Protein AF-A0A915D5I2-F1 (afdb_monomer_lite)

Organism: NCBI:txid166011

pLDDT: mean 73.61, std 16.97, range [34.66, 94.38]

Secondary structure (DSSP, 8-state):
---TTHHHHHHHHHHHHHHHHHHHHHHHHHHHHHHHHHHHHHHHHHHHHHHHHHHHHHHHHHT------------------TTSHHHHHHHHHHHHHHHHHHHHHHHHHHHHHHHHHHHHHHHHHHHHHHHHHHHTT--STTSTTS---HHHHHHHHSTTHHHHHHTTS----PPPPP-SS--HHHHHHHHHHHHHHHHHHHHH-TTSPPPHHHHHHHHTHHHHHHHHS-SSTTSTHHHHHHHHHHHHHHHHTTT-S-HHHHHHHHHHHHHHHHHHHHTT---S-GGGT--

Radius of gyration: 36.62 Å; chains: 1; bounding box: 70×71×118 Å

Foldseek 3Di:
DDDPVPPVVVVVVVVVVVVVVVVVVVVVVVVVVVVVVVVVVVVVVVVVVVVVVVVVVVVVVVVDDDPPDPDDDDDDDDPDDPDPPPVVVVVVVVVVVVVVVVVVVVVVVVVVVVVVVVVVLVVVLVVQLQVLLVVLVQALVVDPVSDTDPVSVPSLQDDCNQVSNCVSPVDDDDHQDADFFADPVNLVVLLVSLVSVVVCCCVPVVPHDDDPVNCCSNPPVSVVCVVPRGDPPPPCVVVVVVVVLLVVQLVVCVPPPDPVVSVVVSVVVVVVVVVCVVVVNDDPDCVVVPD

Structure (mmCIF, N/CA/C/O backbone):
data_AF-A0A915D5I2-F1
#
_entry.id   AF-A0A915D5I2-F1
#
loop_
_atom_site.group_PDB
_atom_site.id
_atom_site.type_symbol
_atom_site.label_atom_id
_atom_site.label_alt_id
_atom_site.label_comp_id
_atom_site.label_asym_id
_atom_site.label_entity_id
_atom_site.label_seq_id
_atom_site.pdbx_PDB_ins_code
_atom_site.Cartn_x
_atom_site.Cartn_y
_atom_site.Cartn_z
_atom_site.occupancy
_atom_site.B_iso_or_equiv
_atom_site.auth_seq_id
_atom_site.auth_comp_id
_atom_site.auth_asym_id
_atom_site.auth_atom_id
_atom_site.pdbx_PDB_model_num
ATOM 1 N N . MET A 1 1 ? 26.710 53.489 -36.291 1.00 45.69 1 MET A N 1
ATOM 2 C CA . MET A 1 1 ? 26.972 52.274 -35.490 1.00 45.69 1 MET A CA 1
ATOM 3 C C . MET A 1 1 ? 26.914 52.676 -34.027 1.00 45.69 1 MET A C 1
ATOM 5 O O . MET A 1 1 ? 27.739 53.480 -33.619 1.00 45.69 1 MET A O 1
ATOM 9 N N . ASN A 1 2 ? 25.903 52.225 -33.279 1.00 47.69 2 ASN A N 1
ATOM 10 C CA . ASN A 1 2 ? 25.811 52.509 -31.842 1.00 47.69 2 ASN A CA 1
ATOM 11 C C . ASN A 1 2 ? 26.695 51.521 -31.064 1.00 47.69 2 ASN A C 1
ATOM 13 O O . ASN A 1 2 ? 26.705 50.341 -31.425 1.00 47.69 2 ASN A O 1
ATOM 17 N N . PRO A 1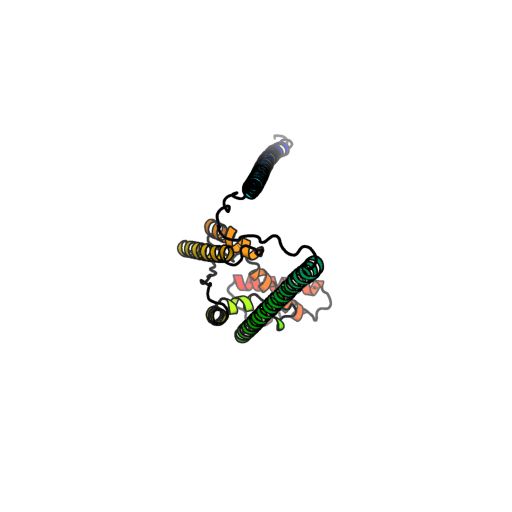 3 ? 27.436 51.978 -30.038 1.00 52.34 3 PRO A N 1
ATOM 18 C CA . PRO A 1 3 ? 28.417 51.150 -29.351 1.00 52.34 3 PRO A CA 1
ATOM 19 C C . PRO A 1 3 ? 27.760 49.986 -28.577 1.00 52.34 3 PRO A C 1
ATOM 21 O O . PRO A 1 3 ? 26.639 50.136 -28.079 1.00 52.34 3 PRO A O 1
ATOM 24 N N . PRO A 1 4 ? 28.438 48.825 -28.461 1.00 57.28 4 PRO A N 1
ATOM 25 C CA . PRO A 1 4 ? 27.867 47.599 -27.891 1.00 57.28 4 PRO A CA 1
ATOM 26 C C . PRO A 1 4 ? 27.613 47.641 -26.373 1.00 57.28 4 PRO A C 1
ATOM 28 O O . PRO A 1 4 ? 26.924 46.766 -25.854 1.00 57.28 4 PRO A O 1
ATOM 31 N N . GLU A 1 5 ? 28.111 48.653 -25.659 1.00 55.12 5 GLU A N 1
ATOM 32 C CA . GLU A 1 5 ? 28.099 48.712 -24.186 1.00 55.12 5 GLU A CA 1
ATOM 33 C C . GLU A 1 5 ? 26.706 48.856 -23.547 1.00 55.12 5 GLU A C 1
ATOM 35 O O . GLU A 1 5 ? 26.538 48.585 -22.362 1.00 55.12 5 GLU A O 1
ATOM 40 N N . ASN A 1 6 ? 25.664 49.208 -24.306 1.00 56.53 6 ASN A N 1
ATOM 41 C CA . ASN A 1 6 ? 24.328 49.456 -23.740 1.00 56.53 6 ASN A CA 1
ATOM 42 C C . ASN A 1 6 ? 23.393 48.231 -23.696 1.00 56.53 6 ASN A C 1
ATOM 44 O O . ASN A 1 6 ? 22.240 48.345 -23.267 1.00 56.53 6 ASN A O 1
ATOM 48 N N . ARG A 1 7 ? 23.843 47.054 -24.157 1.00 57.00 7 ARG A N 1
ATOM 49 C CA . ARG A 1 7 ? 22.995 45.846 -24.227 1.00 57.00 7 ARG A CA 1
ATOM 50 C C . ARG A 1 7 ? 23.009 45.016 -22.942 1.00 57.00 7 ARG A C 1
ATOM 52 O O . ARG A 1 7 ? 21.975 44.453 -22.589 1.00 57.00 7 ARG A O 1
ATOM 59 N N . GLU A 1 8 ? 24.130 44.982 -22.224 1.00 58.06 8 GLU A N 1
ATOM 60 C CA . GLU A 1 8 ? 24.256 44.216 -20.974 1.00 58.06 8 GLU A CA 1
ATOM 61 C C . GLU A 1 8 ? 23.532 44.888 -19.800 1.00 58.06 8 GLU A C 1
ATOM 63 O O . GLU A 1 8 ? 22.832 44.213 -19.044 1.00 58.06 8 GLU A O 1
ATOM 68 N N . LEU A 1 9 ? 23.578 46.222 -19.710 1.00 57.22 9 LEU A N 1
ATOM 69 C CA . LEU A 1 9 ? 22.854 46.989 -18.687 1.00 57.22 9 LEU A CA 1
ATOM 70 C C . LEU A 1 9 ? 21.325 46.824 -18.792 1.00 57.22 9 LEU A C 1
ATOM 72 O O . LEU A 1 9 ? 20.650 46.680 -17.774 1.00 57.22 9 LEU A O 1
ATOM 76 N N . ARG A 1 10 ? 20.768 46.725 -20.011 1.00 59.22 10 ARG A N 1
ATOM 77 C CA . ARG A 1 10 ? 19.320 46.497 -20.222 1.00 59.22 10 ARG A CA 1
ATOM 78 C C . ARG A 1 10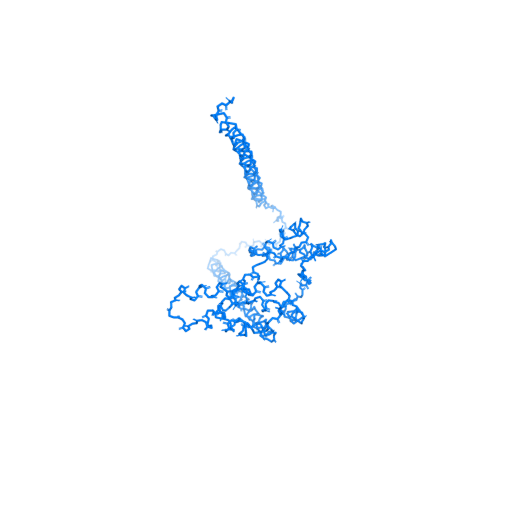 ? 18.838 45.101 -19.816 1.00 59.22 10 ARG A C 1
ATOM 80 O O . ARG A 1 10 ? 17.643 44.919 -19.601 1.00 59.22 10 ARG A O 1
ATOM 87 N N . MET A 1 11 ? 19.731 44.116 -19.713 1.00 61.47 11 MET A N 1
ATOM 88 C CA . MET A 1 11 ? 19.374 42.749 -19.307 1.00 61.47 11 MET A CA 1
ATOM 89 C C . MET A 1 11 ? 19.442 42.541 -17.788 1.00 61.47 11 MET A C 1
ATOM 91 O O . MET A 1 11 ? 18.831 41.602 -17.278 1.00 61.47 11 MET A O 1
ATOM 95 N N . GLN A 1 12 ? 20.136 43.413 -17.049 1.00 62.22 12 GLN A N 1
ATOM 96 C CA . GLN A 1 12 ? 20.285 43.292 -15.593 1.00 62.22 12 GLN A CA 1
ATOM 97 C C . GLN A 1 12 ? 19.097 43.878 -14.807 1.00 62.22 12 GLN A C 1
ATOM 99 O O . GLN A 1 12 ? 18.708 43.315 -13.780 1.00 62.22 12 GLN A O 1
ATOM 104 N N . GLU A 1 13 ? 18.454 44.941 -15.300 1.00 68.56 13 GLU A N 1
ATOM 105 C CA . GLU A 1 13 ? 17.293 45.561 -14.633 1.00 68.56 13 GLU A CA 1
ATOM 106 C C . GLU A 1 13 ? 16.082 44.617 -14.446 1.00 68.56 13 GLU A C 1
ATOM 108 O O . GLU A 1 13 ? 15.538 44.561 -13.336 1.00 68.56 13 GLU A O 1
ATOM 113 N N . PRO A 1 14 ? 15.661 43.809 -15.444 1.00 73.62 14 PRO A N 1
ATOM 114 C CA . PRO A 1 14 ? 14.534 42.886 -15.279 1.00 73.62 14 PRO A CA 1
ATOM 115 C C . PRO A 1 14 ? 14.811 41.782 -14.247 1.00 73.62 14 PRO A C 1
ATOM 117 O O . PRO A 1 14 ? 13.903 41.331 -13.542 1.00 73.62 14 PRO A O 1
ATOM 120 N N . LEU A 1 15 ? 16.072 41.353 -14.132 1.00 69.69 15 LEU A N 1
ATOM 121 C CA . LEU A 1 15 ? 16.521 40.341 -13.173 1.00 69.69 15 LEU A CA 1
ATOM 122 C C . LEU A 1 15 ? 16.481 40.872 -11.736 1.00 69.69 15 LEU A C 1
ATOM 124 O O . LEU A 1 15 ? 15.954 40.192 -10.852 1.00 69.69 15 LEU A O 1
ATOM 128 N N . LEU A 1 16 ? 16.949 42.102 -11.513 1.00 72.75 16 LEU A N 1
ATOM 129 C CA . LEU A 1 16 ? 16.861 42.782 -10.217 1.00 72.75 16 LEU A CA 1
ATOM 130 C C . LEU A 1 16 ? 15.404 42.981 -9.779 1.00 72.75 16 LEU A C 1
ATOM 132 O O . LEU A 1 16 ? 15.044 42.624 -8.656 1.00 72.75 16 LEU A O 1
ATOM 136 N N . GLN A 1 17 ? 14.527 43.427 -10.684 1.00 76.38 17 GLN A N 1
ATOM 137 C CA . GLN A 1 17 ? 13.098 43.579 -10.383 1.00 76.38 17 GLN A CA 1
ATOM 138 C C . GLN A 1 17 ? 12.418 42.242 -10.045 1.00 76.38 17 GLN A C 1
ATOM 140 O O . GLN A 1 17 ? 11.565 42.177 -9.152 1.00 76.38 17 GLN A O 1
ATOM 145 N N . LYS A 1 18 ? 12.802 41.147 -10.717 1.00 78.94 18 LYS A N 1
ATOM 146 C CA . LYS A 1 18 ? 12.287 39.801 -10.421 1.00 78.94 18 LYS A CA 1
ATOM 147 C C . LYS A 1 18 ? 12.747 39.317 -9.042 1.00 78.94 18 LYS A C 1
ATOM 149 O O . LYS A 1 18 ? 11.935 38.782 -8.284 1.00 78.94 18 LYS A O 1
ATOM 154 N N . GLN A 1 19 ? 14.006 39.565 -8.681 1.00 76.69 19 GLN A N 1
ATOM 155 C CA . GLN A 1 19 ? 14.539 39.235 -7.357 1.00 76.69 19 GLN A CA 1
ATOM 156 C C . GLN A 1 19 ? 13.873 40.052 -6.240 1.00 76.69 19 GLN A C 1
ATOM 158 O O . GLN A 1 19 ? 13.551 39.501 -5.186 1.00 76.69 19 GLN A O 1
ATOM 163 N N . GLU A 1 20 ? 13.598 41.340 -6.456 1.00 80.81 20 GLU A N 1
ATOM 164 C CA . GLU A 1 20 ? 12.886 42.169 -5.477 1.00 80.81 20 GLU A CA 1
ATOM 165 C C . GLU A 1 20 ? 11.435 41.730 -5.267 1.00 80.81 20 GLU A C 1
ATOM 167 O O . GLU A 1 20 ? 10.979 41.641 -4.122 1.00 80.81 20 GLU A O 1
ATOM 172 N N . LYS A 1 21 ? 10.712 41.389 -6.343 1.00 80.62 21 LYS A N 1
ATOM 173 C CA . LYS A 1 21 ? 9.350 40.837 -6.243 1.00 80.62 21 LYS A CA 1
ATOM 174 C C . LYS A 1 21 ? 9.333 39.518 -5.470 1.00 80.62 21 LYS A C 1
ATOM 176 O O . LYS A 1 21 ? 8.455 39.306 -4.629 1.00 80.62 21 LYS A O 1
ATOM 181 N N . GLN A 1 22 ? 10.331 38.662 -5.682 1.00 75.56 22 GLN A N 1
ATOM 182 C CA . GLN A 1 22 ? 10.455 37.396 -4.961 1.00 75.56 22 GLN A CA 1
ATOM 183 C C . GLN A 1 22 ? 10.789 37.608 -3.474 1.00 75.56 22 GLN A C 1
ATOM 185 O O . GLN A 1 22 ? 10.206 36.948 -2.611 1.00 75.56 22 GLN A O 1
ATOM 190 N N . LYS A 1 23 ? 11.657 38.578 -3.147 1.00 81.44 23 LYS A N 1
ATOM 191 C CA . LYS A 1 23 ? 11.959 38.971 -1.757 1.00 81.44 23 LYS A CA 1
ATOM 192 C C . LYS A 1 23 ? 10.733 39.548 -1.039 1.00 81.44 23 LYS A C 1
ATOM 194 O O . LYS A 1 23 ? 10.486 39.181 0.109 1.00 81.44 23 LYS A O 1
ATOM 199 N N . LYS A 1 24 ? 9.948 40.409 -1.699 1.00 80.50 24 LYS A N 1
ATOM 200 C CA . LYS A 1 24 ? 8.700 40.963 -1.137 1.00 80.50 24 LYS A CA 1
ATOM 201 C C . LYS A 1 24 ? 7.660 39.869 -0.886 1.00 80.50 24 LYS A C 1
ATOM 203 O O . LYS A 1 24 ? 7.090 39.827 0.198 1.00 80.50 24 LYS A O 1
ATOM 208 N N . SER A 1 25 ? 7.497 38.938 -1.827 1.00 74.69 25 SER A N 1
ATOM 209 C CA . SER A 1 25 ? 6.560 37.814 -1.684 1.00 74.69 25 SER A CA 1
ATOM 210 C C . SER A 1 25 ? 6.926 36.912 -0.500 1.00 74.69 25 SER A C 1
ATOM 212 O O . SER A 1 25 ? 6.071 36.612 0.326 1.00 74.69 25 SER A O 1
ATOM 214 N N . ARG A 1 26 ? 8.215 36.574 -0.333 1.00 75.38 26 ARG A N 1
ATOM 215 C CA . ARG A 1 26 ? 8.690 35.780 0.817 1.00 75.38 26 ARG A CA 1
ATOM 216 C C . ARG A 1 26 ? 8.450 36.467 2.164 1.00 75.38 26 ARG A C 1
ATOM 218 O O . ARG A 1 26 ? 8.073 35.798 3.119 1.00 75.38 26 ARG A O 1
ATOM 225 N N . LYS A 1 27 ? 8.637 37.791 2.251 1.00 81.12 27 LYS A N 1
ATOM 226 C CA . LYS A 1 27 ? 8.361 38.545 3.488 1.00 81.12 27 LYS A CA 1
ATOM 227 C C . LYS A 1 27 ? 6.883 38.489 3.888 1.00 81.12 27 LYS A C 1
ATOM 229 O O . LYS A 1 27 ? 6.592 38.377 5.073 1.00 81.12 27 LYS A O 1
ATOM 234 N N . ILE A 1 28 ? 5.969 38.528 2.916 1.00 81.38 28 ILE A N 1
ATOM 235 C CA . ILE A 1 28 ? 4.522 38.442 3.168 1.00 81.38 28 ILE A CA 1
ATOM 236 C C . ILE A 1 28 ? 4.145 37.046 3.685 1.00 81.38 28 ILE A C 1
ATOM 238 O O . ILE A 1 28 ? 3.395 36.939 4.653 1.00 81.38 28 ILE A O 1
ATOM 242 N N . THR A 1 29 ? 4.709 35.984 3.101 1.00 79.19 29 THR A N 1
ATOM 243 C CA . THR A 1 29 ? 4.460 34.604 3.550 1.00 79.19 29 THR A CA 1
ATOM 244 C C . THR A 1 29 ? 4.932 34.377 4.986 1.00 79.19 29 THR A C 1
ATOM 246 O O . THR A 1 29 ? 4.170 33.864 5.800 1.00 79.19 29 THR A O 1
ATOM 249 N N . ILE A 1 30 ? 6.140 34.834 5.332 1.00 81.00 30 ILE A N 1
ATOM 250 C CA . ILE A 1 30 ? 6.692 34.678 6.689 1.00 81.00 30 ILE A CA 1
ATOM 251 C C . ILE A 1 30 ? 5.828 35.422 7.721 1.00 81.00 30 ILE A C 1
ATOM 253 O O . ILE A 1 30 ? 5.487 34.858 8.758 1.00 81.00 30 ILE A O 1
ATOM 257 N N . ALA A 1 31 ? 5.403 36.654 7.420 1.00 80.06 31 ALA A N 1
ATOM 258 C CA . ALA A 1 31 ? 4.538 37.425 8.315 1.00 80.06 31 ALA A CA 1
ATOM 259 C C . ALA A 1 31 ? 3.154 36.771 8.513 1.00 80.06 31 ALA A C 1
ATOM 261 O O . ALA A 1 31 ? 2.605 36.785 9.616 1.00 80.06 31 ALA A O 1
ATOM 262 N N . SER A 1 32 ? 2.597 36.164 7.459 1.00 80.81 32 SER A N 1
ATOM 263 C CA . SER A 1 32 ? 1.334 35.419 7.517 1.00 80.81 32 SER A CA 1
ATOM 264 C C . SER A 1 32 ? 1.440 34.161 8.388 1.00 80.81 32 SER A C 1
ATOM 266 O O . SER A 1 32 ? 0.552 33.903 9.206 1.00 80.81 32 SER A O 1
ATOM 268 N N . GLU A 1 33 ? 2.529 33.403 8.260 1.00 80.38 33 GLU A N 1
ATOM 269 C CA . GLU A 1 33 ? 2.773 32.208 9.073 1.00 80.38 33 GLU A CA 1
ATOM 270 C C . GLU A 1 33 ? 2.992 32.554 10.550 1.00 80.38 33 GLU A C 1
ATOM 272 O O . GLU A 1 33 ? 2.480 31.865 11.438 1.00 80.38 33 GLU A O 1
ATOM 277 N N . GLU A 1 34 ? 3.698 33.649 10.831 1.00 83.81 34 GLU A N 1
ATOM 278 C CA . GLU A 1 34 ? 3.947 34.122 12.192 1.00 83.81 34 GLU A CA 1
ATOM 279 C C . GLU A 1 34 ? 2.657 34.618 12.868 1.00 83.81 34 GLU A C 1
ATOM 281 O O . GLU A 1 34 ? 2.372 34.253 14.014 1.00 83.81 34 GLU A O 1
ATOM 286 N N . ALA A 1 35 ? 1.797 35.333 12.134 1.00 81.88 35 ALA A N 1
ATOM 287 C CA . ALA A 1 35 ? 0.466 35.712 12.606 1.00 81.88 35 ALA A CA 1
ATOM 288 C C . ALA A 1 35 ? -0.418 34.483 12.899 1.00 81.88 35 ALA A C 1
ATOM 290 O O . ALA A 1 35 ? -1.059 34.408 13.953 1.00 81.88 35 ALA A O 1
ATOM 291 N N . ALA A 1 36 ? -0.406 33.475 12.019 1.00 80.69 36 ALA A N 1
ATOM 292 C CA . ALA A 1 36 ? -1.145 32.229 12.225 1.00 80.69 36 ALA A CA 1
ATOM 293 C C . ALA A 1 36 ? -0.622 31.437 13.439 1.00 80.69 36 ALA A C 1
ATOM 295 O O . ALA A 1 36 ? -1.405 30.856 14.199 1.00 80.69 36 ALA A O 1
ATOM 296 N N . ARG A 1 37 ? 0.697 31.435 13.664 1.00 79.38 37 ARG A N 1
ATOM 297 C CA . ARG A 1 37 ? 1.327 30.802 14.831 1.00 79.38 37 ARG A CA 1
ATOM 298 C C . ARG A 1 37 ? 0.928 31.496 16.133 1.00 79.38 37 ARG A C 1
ATOM 300 O O . ARG A 1 37 ? 0.556 30.811 17.088 1.00 79.38 37 ARG A O 1
ATOM 307 N N . ASN A 1 38 ? 0.925 32.827 16.154 1.00 78.81 38 ASN A N 1
ATOM 308 C CA . ASN A 1 38 ? 0.513 33.612 17.319 1.00 78.81 38 ASN A CA 1
ATOM 309 C C . ASN A 1 38 ? -0.976 33.409 17.648 1.00 78.81 38 ASN A C 1
ATOM 311 O O . ASN A 1 38 ? -1.321 33.197 18.812 1.00 78.81 38 ASN A O 1
ATOM 315 N N . ALA A 1 39 ? -1.848 33.337 16.637 1.00 75.75 39 ALA A N 1
ATOM 316 C CA . ALA A 1 39 ? -3.268 33.030 16.829 1.00 75.75 39 ALA A CA 1
ATOM 317 C C . ALA A 1 39 ? -3.501 31.624 17.425 1.00 75.75 39 ALA A C 1
ATOM 319 O O . ALA A 1 39 ? -4.332 31.448 18.321 1.00 75.75 39 ALA A O 1
ATOM 320 N N . ARG A 1 40 ? -2.732 30.614 16.987 1.00 79.12 40 ARG A N 1
ATOM 321 C CA . ARG A 1 40 ? -2.789 29.250 17.550 1.00 79.12 40 ARG A CA 1
ATOM 322 C C . ARG A 1 40 ? -2.327 29.209 19.008 1.00 79.12 40 ARG A C 1
ATOM 324 O O . ARG A 1 40 ? -2.948 28.520 19.818 1.00 79.12 40 ARG A O 1
ATOM 331 N N . MET A 1 41 ? -1.274 29.953 19.351 1.00 71.69 41 MET A N 1
ATOM 332 C CA . MET A 1 41 ? -0.783 30.052 20.730 1.00 71.69 41 MET A CA 1
ATOM 333 C C . MET A 1 41 ? -1.807 30.736 21.643 1.00 71.69 41 MET A C 1
ATOM 335 O O . MET A 1 41 ? -2.110 30.198 22.706 1.00 71.69 41 MET A O 1
ATOM 339 N N . ALA A 1 42 ? -2.419 31.841 21.203 1.00 69.19 42 ALA A N 1
ATOM 340 C CA . ALA A 1 42 ? -3.465 32.531 21.962 1.00 69.19 42 ALA A CA 1
ATOM 341 C C . ALA A 1 42 ? -4.681 31.626 22.241 1.00 69.19 42 ALA A C 1
ATOM 343 O O . ALA A 1 42 ? -5.162 31.559 23.372 1.00 69.19 42 ALA A O 1
ATOM 344 N N . LYS A 1 43 ? -5.123 30.841 21.246 1.00 76.50 43 LYS A N 1
ATOM 345 C CA . LYS A 1 43 ? -6.230 29.881 21.410 1.00 76.50 43 LYS A CA 1
ATOM 346 C C . LYS A 1 43 ? -5.891 28.759 22.400 1.00 76.50 43 LYS A C 1
ATOM 348 O O . LYS A 1 43 ? -6.754 28.325 23.161 1.00 76.50 43 LYS A O 1
ATOM 353 N N . LYS A 1 44 ? -4.631 28.310 22.423 1.00 72.50 44 LYS A N 1
ATOM 354 C CA . LYS A 1 44 ? -4.151 27.278 23.355 1.00 72.50 44 LYS A CA 1
ATOM 355 C C . LYS A 1 44 ? -4.091 27.792 24.797 1.00 72.50 44 LYS A C 1
ATOM 357 O O . LYS A 1 44 ? -4.490 27.065 25.700 1.00 72.50 44 LYS A O 1
ATOM 362 N N . VAL A 1 45 ? -3.659 29.040 24.997 1.00 70.56 45 VAL A N 1
ATOM 363 C CA . VAL A 1 45 ? -3.635 29.693 26.319 1.00 70.56 45 VAL A CA 1
ATOM 364 C C . VAL A 1 45 ? -5.057 29.918 26.852 1.00 70.56 45 VAL A C 1
ATOM 366 O O . VAL A 1 45 ? -5.330 29.598 28.009 1.00 70.56 45 VAL A O 1
ATOM 369 N N . GLY A 1 46 ? -5.991 30.365 26.004 1.00 71.38 46 GLY A N 1
ATOM 370 C CA . GLY A 1 46 ? -7.402 30.519 26.383 1.00 71.38 46 GLY A CA 1
ATOM 371 C C . GLY A 1 46 ? -8.045 29.206 26.845 1.00 71.38 46 GLY A C 1
ATOM 372 O O . GLY A 1 46 ? -8.635 29.153 27.922 1.00 71.38 46 GLY A O 1
ATOM 373 N N . ALA A 1 47 ? -7.835 28.115 26.099 1.00 63.81 47 ALA A N 1
ATOM 374 C CA . ALA A 1 47 ? -8.347 26.794 26.470 1.00 63.81 47 ALA A CA 1
ATOM 375 C C . ALA A 1 47 ? -7.768 26.282 27.804 1.00 63.81 47 ALA A C 1
ATOM 377 O O . ALA A 1 47 ? -8.462 25.621 28.575 1.00 63.81 47 ALA A O 1
ATOM 378 N N . THR A 1 48 ? -6.504 26.596 28.113 1.00 67.56 48 THR A N 1
ATOM 379 C CA . THR A 1 48 ? -5.901 26.199 29.395 1.00 67.56 48 THR A CA 1
ATOM 380 C C . THR A 1 48 ? -6.458 26.963 30.594 1.00 67.56 48 THR A C 1
ATOM 382 O O . THR A 1 48 ? -6.567 26.375 31.671 1.00 67.56 48 THR A O 1
ATOM 385 N N . GLU A 1 49 ? -6.850 28.229 30.430 1.00 69.44 49 GLU A N 1
ATOM 386 C CA . GLU A 1 49 ? -7.462 28.990 31.526 1.00 69.44 49 GLU A CA 1
ATOM 387 C C . GLU A 1 49 ? -8.923 28.602 31.772 1.00 69.44 49 GLU A C 1
ATOM 389 O O . GLU A 1 49 ? -9.342 28.493 32.925 1.00 69.44 49 GLU A O 1
ATOM 394 N N . GLU A 1 50 ? -9.669 28.249 30.726 1.00 72.06 50 GLU A N 1
ATOM 395 C CA . GLU A 1 50 ? -11.027 27.709 30.866 1.00 72.06 50 GLU A CA 1
ATOM 396 C C . GLU A 1 50 ? -11.037 26.363 31.623 1.00 72.06 50 GLU A C 1
ATOM 398 O O . GLU A 1 50 ? -11.873 26.120 32.499 1.00 72.06 50 GLU A O 1
ATOM 403 N N . ILE A 1 51 ? -10.043 25.500 31.373 1.00 67.94 51 ILE A N 1
ATOM 404 C CA . ILE A 1 51 ? -9.869 24.233 32.104 1.00 67.94 51 ILE A CA 1
ATOM 405 C C . ILE A 1 51 ? -9.538 24.480 33.584 1.00 67.94 51 ILE A C 1
ATOM 407 O O . ILE A 1 51 ? -10.096 23.808 34.459 1.00 67.94 51 ILE A O 1
ATOM 411 N N . LYS A 1 52 ? -8.672 25.454 33.893 1.00 69.69 52 LYS A N 1
ATOM 412 C CA . LYS A 1 52 ? -8.342 25.814 35.284 1.00 69.69 52 LYS A CA 1
ATOM 413 C C . LYS A 1 52 ? -9.547 26.388 36.030 1.00 69.69 52 LYS A C 1
ATOM 415 O O . LYS A 1 52 ? -9.785 25.993 37.173 1.00 69.69 52 LYS A O 1
ATOM 420 N N . GLN A 1 53 ? -10.333 27.259 35.394 1.00 74.62 53 GLN A N 1
ATOM 421 C CA . GLN A 1 53 ? -11.556 27.810 35.990 1.00 74.62 53 GLN A CA 1
ATOM 422 C C . GLN A 1 53 ? -12.584 26.708 36.291 1.00 74.62 53 GLN A C 1
ATOM 424 O O . GLN A 1 53 ? -13.124 26.656 37.400 1.00 74.62 53 GLN A O 1
ATOM 429 N N . ASN A 1 54 ? -12.771 25.757 35.372 1.00 71.12 54 ASN A N 1
ATOM 430 C CA . ASN A 1 54 ? -13.659 24.609 35.575 1.00 71.12 54 ASN A CA 1
ATOM 431 C C . ASN A 1 54 ? -13.175 23.656 36.684 1.00 71.12 54 ASN A C 1
ATOM 433 O O . ASN A 1 54 ? -13.989 23.128 37.449 1.00 71.12 54 ASN A O 1
ATOM 437 N N . MET A 1 55 ? -11.860 23.458 36.833 1.00 66.12 55 MET A N 1
ATOM 438 C CA . MET A 1 55 ? -11.306 22.690 37.956 1.00 66.12 55 MET A CA 1
ATOM 439 C C . MET A 1 55 ? -11.530 23.383 39.305 1.00 66.12 55 MET A C 1
ATOM 441 O O . MET A 1 55 ? -11.936 22.721 40.264 1.00 66.12 55 MET A O 1
ATOM 445 N N . MET A 1 56 ? -11.332 24.702 39.388 1.00 71.31 56 MET A N 1
ATOM 446 C CA . MET A 1 56 ? -11.576 25.452 40.626 1.00 71.31 56 MET A CA 1
ATOM 447 C C . MET A 1 56 ? -13.064 25.477 41.013 1.00 71.31 56 MET A C 1
ATOM 449 O O . MET A 1 56 ? -13.394 25.348 42.193 1.00 71.31 56 MET A O 1
ATOM 453 N N . ALA A 1 57 ? -13.975 25.572 40.039 1.00 69.44 57 ALA A N 1
ATOM 454 C CA . ALA A 1 57 ? -15.418 25.499 40.281 1.00 69.44 57 ALA A CA 1
ATOM 455 C C . ALA A 1 57 ? -15.855 24.125 40.834 1.00 69.44 57 ALA A C 1
ATOM 457 O O . ALA A 1 57 ? -16.683 24.051 41.748 1.00 69.44 57 ALA A O 1
ATOM 458 N N . ARG A 1 58 ? -15.251 23.032 40.345 1.00 65.50 58 ARG A N 1
ATOM 459 C CA . ARG A 1 58 ? -15.495 21.664 40.845 1.00 65.50 58 ARG A CA 1
ATOM 460 C C . ARG A 1 58 ? -14.965 21.433 42.261 1.00 65.50 58 ARG A C 1
ATOM 462 O O . ARG A 1 58 ? -15.601 20.739 43.048 1.00 65.50 58 ARG A O 1
ATOM 469 N N . GLN A 1 59 ? -13.834 22.037 42.619 1.00 62.44 59 GLN A N 1
ATOM 470 C CA . GLN A 1 59 ? -13.304 21.942 43.983 1.00 62.44 59 GLN A CA 1
ATOM 471 C C . GLN A 1 59 ? -14.162 22.707 45.000 1.00 62.44 59 GLN A C 1
ATOM 473 O O . GLN A 1 59 ? -14.367 22.218 46.108 1.00 62.44 59 GLN A O 1
ATOM 478 N N . LYS A 1 60 ? -14.730 23.859 44.617 1.00 60.50 60 LYS A N 1
ATOM 479 C CA . LYS A 1 60 ? -15.651 24.617 45.483 1.00 60.50 60 LYS A CA 1
ATOM 480 C C . LYS A 1 60 ? -16.994 23.911 45.698 1.00 60.50 60 LYS A C 1
ATOM 482 O O . LYS A 1 60 ? -17.550 23.997 46.786 1.00 60.50 60 LYS A O 1
ATOM 487 N N . SER A 1 61 ? -17.492 23.179 44.701 1.00 58.34 61 SER A N 1
ATOM 488 C CA . SER A 1 61 ? -18.747 22.415 44.810 1.00 58.34 61 SER A CA 1
ATOM 489 C C . SER A 1 61 ? -18.595 21.101 45.590 1.00 58.34 61 SER A C 1
ATOM 491 O O . SER A 1 61 ? -19.538 20.681 46.252 1.00 58.34 61 SER A O 1
ATOM 493 N N . ALA A 1 62 ? -17.403 20.495 45.616 1.00 51.12 62 ALA A N 1
ATOM 494 C CA . ALA A 1 62 ? -17.118 19.321 46.450 1.00 51.12 62 ALA A CA 1
ATOM 495 C C . ALA A 1 62 ? -16.982 19.637 47.958 1.00 51.12 62 ALA A C 1
ATOM 497 O O . ALA A 1 62 ? -17.023 18.722 48.779 1.00 51.12 62 ALA A O 1
ATOM 498 N N . ALA A 1 63 ? -16.833 20.913 48.333 1.00 45.81 63 ALA A N 1
ATOM 499 C CA . ALA A 1 63 ? -16.725 21.355 49.726 1.00 45.81 63 ALA A CA 1
ATOM 500 C C . ALA A 1 63 ? -18.086 21.582 50.420 1.00 45.81 63 ALA A C 1
ATOM 502 O O . ALA A 1 63 ? -18.119 21.831 51.624 1.00 45.81 63 ALA A O 1
ATOM 503 N N . VAL A 1 64 ? -19.207 21.467 49.697 1.00 48.66 64 VAL A N 1
ATOM 504 C CA . VAL A 1 64 ? -20.560 21.611 50.255 1.00 48.66 64 VAL A CA 1
ATOM 505 C C . VAL A 1 64 ? -21.232 20.238 50.294 1.00 48.66 64 VAL A C 1
ATOM 507 O O . VAL A 1 64 ? -21.958 19.845 49.385 1.00 48.66 64 VAL A O 1
ATOM 510 N N . LEU A 1 65 ? -20.971 19.479 51.360 1.00 41.75 65 LEU A N 1
ATOM 511 C CA . LEU A 1 65 ? -21.809 18.335 51.726 1.00 41.75 65 LEU A CA 1
ATOM 512 C C . LEU A 1 65 ? -23.114 18.856 52.357 1.00 41.75 65 LEU A C 1
ATOM 514 O O . LEU A 1 65 ? -23.040 19.687 53.265 1.00 41.75 65 LEU A O 1
ATOM 518 N N . PRO A 1 66 ? -24.301 18.372 51.948 1.00 40.44 66 PRO A N 1
ATOM 519 C CA . PRO A 1 66 ? -25.552 18.722 52.609 1.00 40.44 66 PRO A CA 1
ATOM 520 C C . PRO A 1 66 ? -25.568 18.185 54.045 1.00 40.44 66 PRO A C 1
ATOM 522 O O . PRO A 1 66 ? -25.507 16.978 54.277 1.00 40.44 66 PRO A O 1
ATOM 525 N N . SER A 1 67 ? -25.703 19.080 55.019 1.00 45.56 67 SER A N 1
ATOM 526 C CA . SER A 1 67 ? -25.875 18.798 56.449 1.00 45.56 67 SER A CA 1
ATOM 527 C C . SER A 1 67 ? -27.283 18.287 56.803 1.00 45.56 67 SER A C 1
ATOM 529 O O . SER A 1 67 ? -27.820 18.601 57.862 1.00 45.56 67 SER A O 1
ATOM 531 N N . GLN A 1 68 ? -27.903 17.479 55.941 1.00 47.06 68 GLN A N 1
ATOM 532 C CA . GLN A 1 68 ? -29.254 16.952 56.148 1.00 47.06 68 GLN A CA 1
ATOM 533 C C . GLN A 1 68 ? -29.257 15.425 56.227 1.00 47.06 68 GLN A C 1
ATOM 535 O O . GLN A 1 68 ? -29.717 14.735 55.327 1.00 47.06 68 GLN A O 1
ATOM 540 N N . MET A 1 69 ? -28.769 14.902 57.351 1.00 34.66 69 MET A N 1
ATOM 541 C CA . MET A 1 69 ? -29.211 13.616 57.904 1.00 34.66 69 MET A CA 1
ATOM 542 C C . MET A 1 69 ? -29.181 13.681 59.436 1.00 34.66 69 MET A C 1
ATOM 544 O O . MET A 1 69 ? -28.486 12.932 60.115 1.00 34.66 69 MET A O 1
ATOM 548 N N . SER A 1 70 ? -29.956 14.606 59.997 1.00 39.56 70 SER A N 1
ATOM 549 C CA . SER A 1 70 ? -30.422 14.533 61.380 1.00 39.56 70 SER A CA 1
ATOM 550 C C . SER A 1 70 ? -31.921 14.270 61.336 1.00 39.56 70 SER A C 1
ATOM 552 O O . SER A 1 70 ? -32.681 15.213 61.163 1.00 39.56 70 SER A O 1
ATOM 554 N N . ASN A 1 71 ? -32.318 12.993 61.371 1.00 41.84 71 ASN A N 1
ATOM 555 C CA . ASN A 1 71 ? -33.618 12.495 61.852 1.00 41.84 71 ASN A CA 1
ATOM 556 C C . ASN A 1 71 ? -33.742 10.992 61.562 1.00 41.84 71 ASN A C 1
ATOM 558 O O . ASN A 1 71 ? -34.443 10.565 60.652 1.00 41.84 71 ASN A O 1
ATOM 562 N N . ILE A 1 72 ? -33.070 10.174 62.371 1.00 38.25 72 ILE A N 1
ATOM 563 C CA . ILE A 1 72 ? -33.545 8.817 62.654 1.00 38.25 72 ILE A CA 1
ATOM 564 C C . ILE A 1 72 ? -33.662 8.734 64.170 1.00 38.25 72 ILE A C 1
ATOM 566 O O . ILE A 1 72 ? -32.676 8.621 64.899 1.00 38.25 72 ILE A O 1
ATOM 570 N N . ALA A 1 73 ? -34.897 8.891 64.633 1.00 40.72 73 ALA A N 1
ATOM 571 C CA . ALA A 1 73 ? -35.283 8.657 66.007 1.00 40.72 73 ALA A CA 1
ATOM 572 C C . ALA A 1 73 ? -35.070 7.177 66.354 1.00 40.72 73 ALA A C 1
ATOM 574 O O . ALA A 1 73 ? -35.424 6.293 65.578 1.00 40.72 73 ALA A O 1
ATOM 575 N N . GLY A 1 74 ? -34.542 6.924 67.553 1.00 40.69 74 GLY A N 1
ATOM 576 C CA . GLY A 1 74 ? -34.685 5.625 68.207 1.00 40.69 74 GLY A CA 1
ATOM 577 C C . GLY A 1 74 ? -33.403 4.841 68.457 1.00 40.69 74 GLY A C 1
ATOM 578 O O . GLY A 1 74 ? -33.331 3.687 68.067 1.00 40.69 74 GLY A O 1
ATOM 579 N N . ILE A 1 75 ? -32.431 5.388 69.198 1.00 36.12 75 ILE A N 1
ATOM 580 C CA . ILE A 1 75 ? -31.520 4.544 69.996 1.00 36.12 75 ILE A CA 1
ATOM 581 C C . ILE A 1 75 ? -31.305 5.187 71.370 1.00 36.12 75 ILE A C 1
ATOM 583 O O . ILE A 1 75 ? -30.529 6.123 71.547 1.00 36.12 75 ILE A O 1
ATOM 587 N N . ARG A 1 76 ? -32.010 4.648 72.366 1.00 38.91 76 ARG A N 1
ATOM 588 C CA . ARG A 1 76 ? -31.875 4.975 73.789 1.00 38.91 76 ARG A CA 1
ATOM 589 C C . ARG A 1 76 ? -30.511 4.463 74.276 1.00 38.91 76 ARG A C 1
ATOM 591 O O . ARG A 1 76 ? -30.327 3.261 74.449 1.00 38.91 76 ARG A O 1
ATOM 598 N N . TRP A 1 77 ? -29.537 5.349 74.483 1.00 34.88 77 TRP A N 1
ATOM 599 C CA . TRP A 1 77 ? -28.253 4.968 75.082 1.00 34.88 77 TRP A CA 1
ATOM 600 C C . TRP A 1 77 ? -28.401 4.797 76.598 1.00 34.88 77 TRP A C 1
ATOM 602 O O . TRP A 1 77 ? -28.437 5.757 77.364 1.00 34.88 77 TRP A O 1
ATOM 612 N N . SER A 1 78 ? -28.473 3.538 77.025 1.00 37.53 78 SER A N 1
ATOM 613 C CA . SER A 1 78 ? -28.300 3.120 78.415 1.00 37.53 78 SER A CA 1
ATOM 614 C C . SER A 1 78 ? -26.860 3.402 78.865 1.00 37.53 78 SER A C 1
ATOM 616 O O . SER A 1 78 ? -25.909 2.766 78.407 1.00 37.53 78 SER A O 1
ATOM 618 N N . LYS A 1 79 ? -26.685 4.360 79.785 1.00 41.81 79 LYS A N 1
ATOM 619 C CA . LYS A 1 79 ? -25.438 4.572 80.535 1.00 41.81 79 LYS A CA 1
ATOM 620 C C . LYS A 1 79 ? -25.279 3.482 81.606 1.00 41.81 79 LYS A C 1
ATOM 622 O O . LYS A 1 79 ? -25.447 3.749 82.789 1.00 41.81 79 LYS A O 1
ATOM 627 N N . LYS A 1 80 ? -24.927 2.255 81.219 1.00 37.59 80 LYS A N 1
ATOM 628 C CA . LYS A 1 80 ? -24.352 1.257 82.140 1.00 37.59 80 LYS A CA 1
ATOM 629 C C . LYS A 1 80 ? -23.262 0.464 81.420 1.00 37.59 80 LYS A C 1
ATOM 631 O O . LYS A 1 80 ? -23.541 -0.230 80.452 1.00 37.59 80 LYS A O 1
ATOM 636 N N . GLY A 1 81 ? -22.020 0.565 81.903 1.00 39.25 81 GLY A N 1
ATOM 637 C CA . GLY A 1 81 ? -20.924 -0.318 81.477 1.00 39.25 81 GLY A CA 1
ATOM 638 C C . GLY A 1 81 ? -19.684 0.355 80.882 1.00 39.25 81 GLY A C 1
ATOM 639 O O . GLY A 1 81 ? -19.090 -0.171 79.941 1.00 39.25 81 GLY A O 1
ATOM 640 N N . ALA A 1 82 ? -19.238 1.489 81.424 1.00 44.69 82 ALA A N 1
ATOM 641 C CA . ALA A 1 82 ? -17.876 1.964 81.189 1.00 44.69 82 ALA A CA 1
ATOM 642 C C . ALA A 1 82 ? -16.889 1.021 81.904 1.00 44.69 82 ALA A C 1
ATOM 644 O O . ALA A 1 82 ? -16.729 1.139 83.113 1.00 44.69 82 ALA A O 1
ATOM 645 N N . LYS A 1 83 ? -16.309 0.051 81.172 1.00 44.22 83 LYS A N 1
ATOM 646 C CA . LYS A 1 83 ? -14.954 -0.536 81.385 1.00 44.22 83 LYS A CA 1
ATOM 647 C C . LYS A 1 83 ? -14.644 -1.798 80.554 1.00 44.22 83 LYS A C 1
ATOM 649 O O . LYS A 1 83 ? -13.496 -2.221 80.544 1.00 44.22 83 LYS A O 1
ATOM 654 N N . LYS A 1 84 ? -15.581 -2.371 79.781 1.00 45.22 84 LYS A N 1
ATOM 655 C CA . LYS A 1 84 ? -15.291 -3.551 78.919 1.00 45.22 84 LYS A CA 1
ATOM 656 C C . LYS A 1 84 ? -15.076 -3.258 77.424 1.00 45.22 84 LYS A C 1
ATOM 658 O O . LYS A 1 84 ? -14.821 -4.176 76.651 1.00 45.22 84 LYS A O 1
ATOM 663 N N . THR A 1 85 ? -15.135 -2.002 76.981 1.00 51.16 85 THR A N 1
ATOM 664 C CA . THR A 1 85 ? -15.272 -1.695 75.543 1.00 51.16 85 THR A CA 1
ATOM 665 C C . THR A 1 85 ? -14.031 -1.168 74.826 1.00 51.16 85 THR A C 1
ATOM 667 O O . THR A 1 85 ? -14.086 -1.063 73.609 1.00 51.16 85 THR A O 1
ATOM 670 N N . ALA A 1 86 ? -12.908 -0.874 75.487 1.00 46.59 86 ALA A N 1
ATOM 671 C CA . ALA A 1 86 ? -11.704 -0.427 74.766 1.00 46.59 86 ALA A CA 1
ATOM 672 C C . ALA A 1 86 ? -11.039 -1.581 73.989 1.00 46.59 86 ALA A C 1
ATOM 674 O O . ALA A 1 86 ? -10.814 -1.472 72.787 1.00 46.59 86 ALA A O 1
ATOM 675 N N . LYS A 1 87 ? -10.851 -2.736 74.646 1.00 45.94 87 LYS A N 1
ATOM 676 C CA . LYS A 1 87 ? -10.291 -3.954 74.032 1.00 45.94 87 LYS A CA 1
ATOM 677 C C . LYS A 1 87 ? -11.242 -4.574 72.996 1.00 45.94 87 LYS A C 1
ATOM 679 O O . LYS A 1 87 ? -10.808 -5.045 71.956 1.00 45.94 87 LYS A O 1
ATOM 684 N N . ALA A 1 88 ? -12.555 -4.492 73.227 1.00 47.72 88 ALA A N 1
ATOM 685 C CA . ALA A 1 88 ? -13.555 -4.941 72.255 1.00 47.72 88 ALA A CA 1
ATOM 686 C C . ALA A 1 88 ? -13.674 -4.003 71.034 1.00 47.72 88 ALA A C 1
ATOM 688 O O . ALA A 1 88 ? -13.929 -4.475 69.928 1.00 47.72 88 ALA A O 1
ATOM 689 N N . ARG A 1 89 ? -13.464 -2.686 71.198 1.00 46.31 89 ARG A N 1
ATOM 690 C CA . ARG A 1 89 ? -13.437 -1.726 70.078 1.00 46.31 89 ARG A CA 1
ATOM 691 C C . ARG A 1 89 ? -12.138 -1.810 69.272 1.00 46.31 89 ARG A C 1
ATOM 693 O O . ARG A 1 89 ? -12.223 -1.700 68.055 1.00 46.31 89 ARG A O 1
ATOM 700 N N . SER A 1 90 ? -10.980 -2.067 69.891 1.00 47.44 90 SER A N 1
ATOM 701 C CA . SER A 1 90 ? -9.719 -2.257 69.151 1.00 47.44 90 SER A CA 1
ATOM 702 C C . SER A 1 90 ? -9.710 -3.552 68.336 1.00 47.44 90 SER A C 1
ATOM 704 O O . SER A 1 90 ? -9.266 -3.537 67.195 1.00 47.44 90 SER A O 1
ATOM 706 N N . VAL A 1 91 ? -10.286 -4.642 68.855 1.00 51.34 91 VAL A N 1
ATOM 707 C CA . VAL A 1 91 ? -10.442 -5.906 68.112 1.00 51.34 91 VAL A CA 1
ATOM 708 C C . VAL A 1 91 ? -11.449 -5.758 66.966 1.00 51.34 91 VAL A C 1
ATOM 710 O O . VAL A 1 91 ? -11.220 -6.256 65.868 1.00 51.34 91 VAL A O 1
ATOM 713 N N . ARG A 1 92 ? -12.544 -5.013 67.167 1.00 45.34 92 ARG A N 1
ATOM 714 C CA . ARG A 1 92 ? -13.551 -4.786 66.118 1.00 45.34 92 ARG A CA 1
ATOM 715 C C . ARG A 1 92 ? -13.071 -3.797 65.038 1.00 45.34 92 ARG A C 1
ATOM 717 O O . ARG A 1 92 ? -13.437 -3.973 63.881 1.00 45.34 92 ARG A O 1
ATOM 724 N N . ALA A 1 93 ? -12.224 -2.822 65.388 1.00 47.91 93 ALA A N 1
ATOM 725 C CA . ALA A 1 93 ? -11.540 -1.928 64.444 1.00 47.91 93 ALA A CA 1
ATOM 726 C C . ALA A 1 93 ? -10.361 -2.612 63.719 1.00 47.91 93 ALA A C 1
ATOM 728 O O . ALA A 1 93 ? -10.169 -2.408 62.526 1.00 47.91 93 ALA A O 1
ATOM 729 N N . GLY A 1 94 ? -9.605 -3.472 64.408 1.00 47.47 94 GLY A N 1
ATOM 730 C CA . GLY A 1 94 ? -8.549 -4.294 63.811 1.00 47.47 94 GLY A CA 1
ATOM 731 C C . GLY A 1 94 ? -9.102 -5.308 62.807 1.00 47.47 94 GLY A C 1
ATOM 732 O O . GLY A 1 94 ? -8.568 -5.433 61.708 1.00 47.47 94 GLY A O 1
ATOM 733 N N . ASN A 1 95 ? -10.236 -5.944 63.122 1.00 45.91 95 ASN A N 1
ATOM 734 C CA . ASN A 1 95 ? -10.910 -6.864 62.203 1.00 45.91 95 ASN A CA 1
ATOM 735 C C . ASN A 1 95 ? -11.525 -6.147 60.993 1.00 45.91 95 ASN A C 1
ATOM 737 O O . ASN A 1 95 ? -11.465 -6.675 59.887 1.00 45.91 95 ASN A O 1
ATOM 741 N N . SER A 1 96 ? -12.084 -4.940 61.142 1.00 43.94 96 SER A N 1
ATOM 742 C CA . SER A 1 96 ? -12.608 -4.189 59.991 1.00 43.94 96 SER A CA 1
ATOM 743 C C . SER A 1 96 ? -11.503 -3.624 59.091 1.00 43.94 96 SER A C 1
ATOM 745 O O . SER A 1 96 ? -11.693 -3.575 57.876 1.00 43.94 96 SER A O 1
ATOM 747 N N . ILE A 1 97 ? -10.334 -3.274 59.642 1.00 47.03 97 ILE A N 1
ATOM 748 C CA . ILE A 1 97 ? -9.141 -2.874 58.875 1.00 47.03 97 ILE A CA 1
ATOM 749 C C . ILE A 1 97 ? -8.516 -4.079 58.151 1.00 47.03 97 ILE A C 1
ATOM 751 O O . ILE A 1 97 ? -8.183 -3.952 56.973 1.00 47.03 97 ILE A O 1
ATOM 755 N N . ALA A 1 98 ? -8.444 -5.254 58.788 1.00 46.91 98 ALA A N 1
ATOM 756 C CA . ALA A 1 98 ? -7.973 -6.495 58.163 1.00 46.91 98 ALA A CA 1
ATOM 757 C C . ALA A 1 98 ? -8.886 -6.959 57.007 1.00 46.91 98 ALA A C 1
ATOM 759 O O . ALA A 1 98 ? -8.408 -7.331 55.934 1.00 46.91 98 ALA A O 1
ATOM 760 N N . VAL A 1 99 ? -10.209 -6.830 57.161 1.00 48.84 99 VAL A N 1
ATOM 761 C CA . VAL A 1 99 ? -11.184 -7.090 56.082 1.00 48.84 99 VAL A CA 1
ATOM 762 C C . VAL A 1 99 ? -11.074 -6.045 54.956 1.00 48.84 99 VAL A C 1
ATOM 764 O O . VAL A 1 99 ? -11.317 -6.347 53.786 1.00 48.84 99 VAL A O 1
ATOM 767 N N . PHE A 1 100 ? -10.661 -4.809 55.260 1.00 42.62 100 PHE A N 1
ATOM 768 C CA . PHE A 1 100 ? -10.423 -3.770 54.249 1.00 42.62 100 PHE A CA 1
ATOM 769 C C . PHE A 1 100 ? -9.105 -3.949 53.482 1.00 42.62 100 PHE A C 1
ATOM 771 O O . PHE A 1 100 ? -9.049 -3.598 52.297 1.00 42.62 100 PHE A O 1
ATOM 778 N N . SER A 1 101 ? -8.053 -4.479 54.118 1.00 51.31 101 SER A N 1
ATOM 779 C CA . SER A 1 101 ? -6.820 -4.874 53.423 1.00 51.31 101 SER A CA 1
ATOM 780 C C . SER A 1 101 ? -7.062 -6.056 52.487 1.00 51.31 101 SER A C 1
ATOM 782 O O . SER A 1 101 ? -6.557 -6.040 51.364 1.00 51.31 101 SER A O 1
ATOM 784 N N . ASP A 1 102 ? -7.927 -6.989 52.894 1.00 58.06 102 ASP A N 1
ATOM 785 C CA . ASP A 1 102 ? -8.302 -8.172 52.118 1.00 58.06 102 ASP A CA 1
ATOM 786 C C . ASP A 1 102 ? -9.163 -7.821 50.885 1.00 58.06 102 ASP A C 1
ATOM 788 O O . ASP A 1 102 ? -8.934 -8.268 49.765 1.00 58.06 102 ASP A O 1
ATOM 792 N N . ARG A 1 103 ? -10.085 -6.856 51.002 1.00 57.03 103 ARG A N 1
ATOM 793 C CA . ARG A 1 103 ? -10.828 -6.363 49.824 1.00 57.03 103 ARG A CA 1
ATOM 794 C C . ARG A 1 103 ? -9.942 -5.662 48.789 1.00 57.03 103 ARG A C 1
ATOM 796 O O . ARG A 1 103 ? -10.266 -5.681 47.600 1.00 57.03 103 ARG A O 1
ATOM 803 N N . ARG A 1 104 ? -8.837 -5.024 49.200 1.00 62.59 104 ARG A N 1
ATOM 804 C CA . ARG A 1 104 ? -7.889 -4.397 48.258 1.00 62.59 104 ARG A CA 1
ATOM 805 C C . ARG A 1 104 ? -7.006 -5.434 47.569 1.00 62.59 104 ARG A C 1
ATOM 807 O O . ARG A 1 104 ? -6.788 -5.293 46.367 1.00 62.59 104 ARG A O 1
ATOM 814 N N . SER A 1 105 ? -6.518 -6.451 48.281 1.00 71.00 105 SER A N 1
ATOM 815 C CA . SER A 1 105 ? -5.776 -7.567 47.675 1.00 71.00 105 SER A CA 1
ATOM 816 C C . SER A 1 105 ? -6.663 -8.356 46.712 1.00 71.00 105 SER A C 1
ATOM 818 O O . SER A 1 105 ? -6.251 -8.566 45.573 1.00 71.00 105 SER A O 1
ATOM 820 N N . VAL A 1 106 ? -7.906 -8.669 47.094 1.00 71.38 106 VAL A N 1
ATOM 821 C CA . VAL A 1 106 ? -8.886 -9.338 46.221 1.00 71.38 106 VAL A CA 1
ATOM 822 C C . VAL A 1 106 ? -9.177 -8.507 44.970 1.00 71.38 106 VAL A C 1
ATOM 824 O O . VAL A 1 106 ? -9.109 -9.033 43.864 1.00 71.38 106 VAL A O 1
ATOM 827 N N . ARG A 1 107 ? -9.409 -7.189 45.090 1.00 68.81 107 ARG A N 1
ATOM 828 C CA . ARG A 1 107 ? -9.601 -6.306 43.919 1.00 68.81 107 ARG A CA 1
ATOM 829 C C . ARG A 1 107 ? -8.372 -6.236 43.012 1.00 68.81 107 ARG A C 1
ATOM 831 O O . ARG A 1 107 ? -8.530 -6.197 41.795 1.00 68.81 107 ARG A O 1
ATOM 838 N N . ARG A 1 108 ? -7.154 -6.216 43.570 1.00 73.56 108 ARG A N 1
ATOM 839 C CA . ARG A 1 108 ? -5.916 -6.265 42.771 1.00 73.56 108 ARG A CA 1
ATOM 840 C C . ARG A 1 108 ? -5.780 -7.598 42.039 1.00 73.56 108 ARG A C 1
ATOM 842 O O . ARG A 1 108 ? -5.440 -7.584 40.863 1.00 73.56 108 ARG A O 1
ATOM 849 N N . ALA A 1 109 ? -6.078 -8.714 42.703 1.00 75.00 109 ALA A N 1
ATOM 850 C CA . ALA A 1 109 ? -6.050 -10.043 42.099 1.00 75.00 109 ALA A CA 1
ATOM 851 C C . ALA A 1 109 ? -7.089 -10.173 40.974 1.00 75.00 109 ALA A C 1
ATOM 853 O O . ALA A 1 109 ? -6.747 -10.608 39.880 1.00 75.00 109 ALA A O 1
ATOM 854 N N . LEU A 1 110 ? -8.320 -9.696 41.190 1.00 70.69 110 LEU A N 1
ATOM 855 C CA . LEU A 1 110 ? -9.373 -9.667 40.168 1.00 70.69 110 LEU A CA 1
ATOM 856 C C . LEU A 1 110 ? -8.980 -8.806 38.965 1.00 70.69 110 LEU A C 1
ATOM 858 O O . LEU A 1 110 ? -9.143 -9.231 37.827 1.00 70.69 110 LEU A O 1
ATOM 862 N N . ARG A 1 111 ? -8.407 -7.621 39.211 1.00 75.69 111 ARG A N 1
ATOM 863 C CA . ARG A 1 111 ? -7.917 -6.740 38.145 1.00 75.69 111 ARG A CA 1
ATOM 864 C C . ARG A 1 111 ? -6.778 -7.386 37.360 1.00 75.69 111 ARG A C 1
ATOM 866 O O . ARG A 1 111 ? -6.789 -7.318 36.140 1.00 75.69 111 ARG A O 1
ATOM 873 N N . LYS A 1 112 ? -5.826 -8.029 38.041 1.00 84.00 112 LYS A N 1
ATOM 874 C CA . LYS A 1 112 ? -4.716 -8.747 37.401 1.00 84.00 112 LYS A CA 1
ATOM 875 C C . LYS A 1 112 ? -5.222 -9.929 36.571 1.00 84.00 112 LYS A C 1
ATOM 877 O O . LYS A 1 112 ? -4.799 -10.089 35.437 1.00 84.00 112 LYS A O 1
ATOM 882 N N . ASN A 1 113 ? -6.174 -10.701 37.090 1.00 80.81 113 ASN A N 1
ATOM 883 C CA . ASN A 1 113 ? -6.789 -11.807 36.357 1.00 80.81 113 ASN A CA 1
ATOM 884 C C . ASN A 1 113 ? -7.581 -11.323 35.138 1.00 80.81 113 ASN A C 1
ATOM 886 O O . ASN A 1 113 ? -7.522 -11.961 34.093 1.00 80.81 113 ASN A O 1
ATOM 890 N N . LEU A 1 114 ? -8.285 -10.193 35.251 1.00 76.56 114 LEU A N 1
ATOM 891 C CA . LEU A 1 114 ? -9.000 -9.590 34.130 1.00 76.56 114 LEU A CA 1
ATOM 892 C C . LEU A 1 114 ? -8.032 -9.088 33.053 1.00 76.56 114 LEU A C 1
ATOM 894 O O . LEU A 1 114 ? -8.256 -9.366 31.884 1.00 76.56 114 LEU A O 1
ATOM 898 N N . ILE A 1 115 ? -6.944 -8.415 33.443 1.00 79.06 115 ILE A N 1
ATOM 899 C CA . ILE A 1 115 ? -5.885 -7.985 32.516 1.00 79.06 115 ILE A CA 1
ATOM 900 C C . ILE A 1 115 ? -5.278 -9.200 31.814 1.00 79.06 115 ILE A C 1
ATOM 902 O O . ILE A 1 115 ? -5.279 -9.241 30.593 1.00 79.06 115 ILE A O 1
ATOM 906 N N . ASN A 1 116 ? -4.873 -10.228 32.563 1.00 83.75 116 ASN A N 1
ATOM 907 C CA . ASN A 1 116 ? -4.309 -11.450 31.988 1.00 83.75 116 ASN A CA 1
ATOM 908 C C . ASN A 1 116 ? -5.288 -12.156 31.038 1.00 83.75 116 ASN A C 1
ATOM 910 O O . ASN A 1 116 ? -4.869 -12.760 30.055 1.00 83.75 116 ASN A O 1
ATOM 914 N N . LYS A 1 117 ? -6.592 -12.131 31.345 1.00 82.06 117 LYS A N 1
ATOM 915 C CA . LYS A 1 117 ? -7.619 -12.698 30.467 1.00 82.06 117 LYS A CA 1
ATOM 916 C C . LYS A 1 117 ? -7.743 -11.883 29.179 1.00 82.06 117 LYS A C 1
ATOM 918 O O . LYS A 1 117 ? -7.684 -12.468 28.111 1.00 82.06 117 LYS A O 1
ATOM 923 N N . ILE A 1 118 ? -7.833 -10.557 29.284 1.00 78.38 118 ILE A N 1
ATOM 924 C CA . ILE A 1 118 ? -7.880 -9.652 28.127 1.00 78.38 118 ILE A CA 1
ATOM 925 C C . ILE A 1 118 ? -6.628 -9.818 27.260 1.00 78.38 118 ILE A C 1
ATOM 927 O O . ILE A 1 118 ? -6.740 -9.900 26.045 1.00 78.38 118 ILE A O 1
ATOM 931 N N . GLU A 1 119 ? -5.446 -9.912 27.868 1.00 80.31 119 GLU A N 1
ATOM 932 C CA . GLU A 1 119 ? -4.189 -10.150 27.154 1.00 80.31 119 GLU A CA 1
ATOM 933 C C . GLU A 1 119 ? -4.206 -11.490 26.416 1.00 80.31 119 GLU A C 1
ATOM 935 O O . GLU A 1 119 ? -3.832 -11.544 25.250 1.00 80.31 119 GLU A O 1
ATOM 940 N N . LYS A 1 120 ? -4.683 -12.568 27.052 1.00 83.69 120 LYS A N 1
ATOM 941 C CA . LYS A 1 120 ? -4.823 -13.875 26.393 1.00 83.69 120 LYS A CA 1
ATOM 942 C C . LYS A 1 120 ? -5.818 -13.842 25.238 1.00 83.69 120 LYS A C 1
ATOM 944 O O . LYS A 1 120 ? -5.504 -14.362 24.173 1.00 83.69 120 LYS A O 1
ATOM 949 N N . ASP A 1 121 ? -6.977 -13.224 25.438 1.00 80.81 121 ASP A N 1
ATOM 950 C CA . ASP A 1 121 ? -8.007 -13.094 24.405 1.00 80.81 121 ASP A CA 1
ATOM 951 C C . ASP A 1 121 ? -7.479 -12.251 23.226 1.00 80.81 121 ASP A C 1
ATOM 953 O O . ASP A 1 121 ? -7.700 -12.585 22.064 1.00 80.81 121 ASP A O 1
ATOM 957 N N . PHE A 1 122 ? -6.695 -11.206 23.508 1.00 79.31 122 PHE A N 1
ATOM 958 C CA . PHE A 1 122 ? -6.039 -10.383 22.492 1.00 79.31 122 PHE A CA 1
ATOM 959 C C . PHE A 1 122 ? -4.938 -11.138 21.732 1.00 79.31 122 PHE A C 1
ATOM 961 O O . PHE A 1 122 ? -4.837 -11.021 20.513 1.00 79.31 122 PHE A O 1
ATOM 968 N N . LEU A 1 123 ? -4.130 -11.946 22.422 1.00 80.75 123 LEU A N 1
ATOM 969 C CA . LEU A 1 123 ? -3.125 -12.799 21.780 1.00 80.75 123 LEU A CA 1
ATOM 970 C C . LEU A 1 123 ? -3.773 -13.869 20.893 1.00 80.75 123 LEU A C 1
ATOM 972 O O . LEU A 1 123 ? -3.278 -14.134 19.799 1.00 80.75 123 LEU A O 1
ATOM 976 N N . LEU A 1 124 ? -4.897 -14.442 21.330 1.00 86.31 124 LEU A N 1
ATOM 977 C CA . LEU A 1 124 ? -5.676 -15.378 20.523 1.00 86.31 124 LEU A CA 1
ATOM 978 C C . LEU A 1 124 ? -6.208 -14.701 19.253 1.00 86.31 124 LEU A C 1
ATOM 980 O O . LEU A 1 124 ? -6.072 -15.259 18.168 1.00 86.31 124 LEU A O 1
ATOM 984 N N . LEU A 1 125 ? -6.736 -13.480 19.379 1.00 83.00 125 LEU A N 1
ATOM 985 C CA . LEU A 1 125 ? -7.203 -12.681 18.245 1.00 83.00 125 LEU A CA 1
ATOM 986 C C . LEU A 1 125 ? -6.081 -12.431 17.225 1.00 83.00 125 LEU A C 1
ATOM 988 O O . LEU A 1 125 ? -6.285 -12.592 16.023 1.00 83.00 125 LEU A O 1
ATOM 992 N N . ILE A 1 126 ? -4.884 -12.062 17.697 1.00 83.56 126 ILE A N 1
ATOM 993 C CA . ILE A 1 126 ? -3.713 -11.872 16.829 1.00 83.56 126 ILE A CA 1
ATOM 994 C C . ILE A 1 126 ? -3.370 -13.173 16.102 1.00 83.56 126 ILE A C 1
ATOM 996 O O . ILE A 1 126 ? -3.181 -13.145 14.889 1.00 83.56 126 ILE A O 1
ATOM 1000 N N . SER A 1 127 ? -3.339 -14.302 16.813 1.00 87.12 127 SER A N 1
ATOM 1001 C CA . SER A 1 127 ? -3.036 -15.608 16.217 1.00 87.12 127 SER A CA 1
ATOM 1002 C C . SER A 1 127 ? -4.035 -15.979 15.117 1.00 87.12 127 SER A C 1
ATOM 1004 O O . SER A 1 127 ? -3.633 -16.396 14.035 1.00 87.12 127 SER A O 1
ATOM 1006 N N . GLN A 1 128 ? -5.333 -15.768 15.359 1.00 88.19 128 GLN A N 1
ATOM 1007 C CA . GLN A 1 128 ? -6.390 -16.022 14.375 1.00 88.19 128 GLN A CA 1
ATOM 1008 C C . GLN A 1 128 ? -6.247 -15.128 13.135 1.00 88.19 128 GLN A C 1
ATOM 1010 O O . GLN A 1 128 ? -6.399 -15.592 12.005 1.00 88.19 128 GLN A O 1
ATOM 1015 N N . LEU A 1 129 ? -5.913 -13.848 13.326 1.00 85.88 129 LEU A N 1
ATOM 1016 C CA . LEU A 1 129 ? -5.643 -12.938 12.212 1.00 85.88 129 LEU A CA 1
ATOM 1017 C C . LEU A 1 129 ? -4.407 -13.361 11.414 1.00 85.88 129 LEU A C 1
ATOM 1019 O O . LEU A 1 129 ? -4.437 -13.320 10.188 1.00 85.88 129 LEU A O 1
ATOM 1023 N N . GLU A 1 130 ? -3.333 -13.785 12.077 1.00 88.12 130 GLU A N 1
ATOM 1024 C CA . GLU A 1 130 ? -2.114 -14.242 11.403 1.00 88.12 130 GLU A CA 1
ATOM 1025 C C . GLU A 1 130 ? -2.338 -15.515 10.583 1.00 88.12 130 GLU A C 1
ATOM 1027 O O . GLU A 1 130 ? -1.814 -15.615 9.473 1.00 88.12 130 GLU A O 1
ATOM 1032 N N . GLU A 1 131 ? -3.158 -16.449 11.066 1.00 90.44 131 GLU A N 1
ATOM 1033 C CA . GLU A 1 131 ? -3.573 -17.626 10.294 1.00 90.44 131 GLU A CA 1
ATOM 1034 C C . GLU A 1 131 ? -4.363 -17.236 9.040 1.00 90.44 131 GLU A C 1
ATOM 1036 O O . GLU A 1 131 ? -4.069 -17.724 7.945 1.00 90.44 131 GLU A O 1
ATOM 1041 N N . ILE A 1 132 ? -5.301 -16.292 9.162 1.00 89.12 132 ILE A N 1
ATOM 1042 C CA . ILE A 1 132 ? -6.044 -15.767 8.010 1.00 89.12 132 ILE A CA 1
ATOM 1043 C C . ILE A 1 132 ? -5.093 -15.104 7.016 1.00 89.12 132 ILE A C 1
ATOM 1045 O O . ILE A 1 132 ? -5.159 -15.389 5.819 1.00 89.12 132 ILE A O 1
ATOM 1049 N N . TYR A 1 133 ? -4.177 -14.257 7.483 1.00 90.69 133 TYR A N 1
ATOM 1050 C CA . TYR A 1 133 ? -3.212 -13.591 6.611 1.00 90.69 133 TYR A CA 1
ATOM 1051 C C . TYR A 1 133 ? -2.342 -14.604 5.863 1.00 90.69 133 TYR A C 1
ATOM 1053 O O . TYR A 1 133 ? -2.166 -14.482 4.649 1.00 90.69 133 TYR A O 1
ATOM 1061 N N . LYS A 1 134 ? -1.879 -15.658 6.545 1.00 90.31 134 LYS A N 1
ATOM 1062 C CA . LYS A 1 134 ? -1.135 -16.761 5.922 1.00 90.31 134 LYS A CA 1
ATOM 1063 C C . LYS A 1 134 ? -1.969 -17.513 4.888 1.00 90.31 134 LYS A C 1
ATOM 1065 O O . LYS A 1 134 ? -1.468 -17.754 3.793 1.00 90.31 134 LYS A O 1
ATOM 1070 N N . SER A 1 135 ? -3.238 -17.810 5.179 1.00 91.44 135 SER A N 1
ATOM 1071 C CA . SER A 1 135 ? -4.144 -18.478 4.228 1.00 91.44 135 SER A CA 1
ATOM 1072 C C . SER A 1 135 ? -4.364 -17.664 2.945 1.00 91.44 135 SER A C 1
ATOM 1074 O O . SER A 1 135 ? -4.472 -18.226 1.860 1.00 91.44 135 SER A O 1
ATOM 1076 N N . LEU A 1 136 ? -4.326 -16.331 3.050 1.00 89.19 136 LEU A N 1
ATOM 1077 C CA . LEU A 1 136 ? -4.402 -15.402 1.920 1.00 89.19 136 LEU A CA 1
ATOM 1078 C C . LEU A 1 136 ? -3.043 -15.192 1.226 1.00 89.19 136 LEU A C 1
ATOM 1080 O O . LEU A 1 136 ? -2.930 -14.385 0.305 1.00 89.19 136 LEU A O 1
ATOM 1084 N N . GLY A 1 137 ? -1.983 -15.882 1.656 1.00 87.94 137 GLY A N 1
ATOM 1085 C CA . GLY A 1 137 ? -0.633 -15.727 1.117 1.00 87.94 137 GLY A CA 1
ATOM 1086 C C . GLY A 1 137 ? -0.007 -14.364 1.430 1.00 87.94 137 GLY A C 1
ATOM 1087 O O . GLY A 1 137 ? 0.714 -13.818 0.588 1.00 87.94 137 GLY A O 1
ATOM 1088 N N . ALA A 1 138 ? -0.334 -13.805 2.596 1.00 88.38 138 ALA A N 1
ATOM 1089 C CA . ALA A 1 138 ? 0.245 -12.609 3.193 1.00 88.38 138 ALA A CA 1
ATOM 1090 C C . ALA A 1 138 ? 0.983 -12.992 4.488 1.00 88.38 138 ALA A C 1
ATOM 1092 O O . ALA A 1 138 ? 0.516 -12.727 5.593 1.00 88.38 138 ALA A O 1
ATOM 1093 N N . ASP A 1 139 ? 2.144 -13.634 4.354 1.00 85.00 139 ASP A N 1
ATOM 1094 C CA . ASP A 1 139 ? 2.968 -14.023 5.500 1.00 85.00 139 ASP A CA 1
ATOM 1095 C C . ASP A 1 139 ? 4.078 -12.992 5.748 1.00 85.00 139 ASP A C 1
ATOM 1097 O O . ASP A 1 139 ? 4.897 -12.711 4.871 1.00 85.00 139 ASP A O 1
ATOM 1101 N N . LYS A 1 140 ? 4.126 -12.431 6.961 1.00 77.75 140 LYS A N 1
ATOM 1102 C CA . LYS A 1 140 ? 5.206 -11.525 7.381 1.00 77.75 140 LYS A CA 1
ATOM 1103 C C . LYS A 1 140 ? 6.550 -12.248 7.433 1.00 77.75 140 LYS A C 1
ATOM 1105 O O . LYS A 1 140 ? 7.568 -11.645 7.118 1.00 77.75 140 LYS A O 1
ATOM 1110 N N . GLN A 1 141 ? 6.560 -13.525 7.820 1.00 69.56 141 GLN A N 1
ATOM 1111 C CA . GLN A 1 141 ? 7.784 -14.308 8.007 1.00 69.56 141 GLN A CA 1
ATOM 1112 C C . GLN A 1 141 ? 8.453 -14.685 6.682 1.00 69.56 141 GLN A C 1
ATOM 1114 O O . GLN A 1 141 ? 9.645 -14.976 6.666 1.00 69.56 141 GLN A O 1
ATOM 1119 N N . ALA A 1 142 ? 7.718 -14.621 5.569 1.00 61.44 142 ALA A N 1
ATOM 1120 C CA . ALA A 1 142 ? 8.267 -14.869 4.240 1.00 61.44 142 ALA A CA 1
ATOM 1121 C C . ALA A 1 142 ? 9.239 -13.769 3.776 1.00 61.44 142 ALA A C 1
ATOM 1123 O O . ALA A 1 142 ? 10.002 -13.985 2.836 1.00 61.44 142 ALA A O 1
ATOM 1124 N N . PHE A 1 143 ? 9.227 -12.591 4.412 1.00 56.06 143 PHE A N 1
ATOM 1125 C CA . PHE A 1 143 ? 10.098 -11.475 4.055 1.00 56.06 143 PHE A CA 1
ATOM 1126 C C . PHE A 1 143 ? 11.124 -11.199 5.157 1.00 56.06 143 PHE A C 1
ATOM 1128 O O . PHE A 1 143 ? 10.787 -11.167 6.339 1.00 56.06 143 PHE A O 1
ATOM 1135 N N . PHE A 1 144 ? 12.374 -10.932 4.766 1.00 52.28 144 PHE A N 1
ATOM 1136 C CA . PHE A 1 144 ? 13.513 -10.744 5.679 1.00 52.28 144 PHE A CA 1
ATOM 1137 C C . PHE A 1 144 ? 13.267 -9.687 6.773 1.00 52.28 144 PHE A C 1
ATOM 1139 O O . PHE A 1 144 ? 13.762 -9.810 7.888 1.00 52.28 144 PHE A O 1
ATOM 1146 N N . PHE A 1 145 ? 12.458 -8.669 6.474 1.00 60.50 145 PHE A N 1
ATOM 1147 C CA . PHE A 1 145 ? 12.149 -7.574 7.396 1.00 60.50 145 PHE A CA 1
ATOM 1148 C C . PHE A 1 145 ? 10.946 -7.832 8.312 1.00 60.50 145 PHE A C 1
ATOM 1150 O O . PHE A 1 145 ? 10.599 -6.958 9.099 1.00 60.50 145 PHE A O 1
ATOM 1157 N N . GLN A 1 146 ? 10.293 -8.996 8.217 1.00 75.00 146 GLN A N 1
ATOM 1158 C CA . GLN A 1 146 ? 9.076 -9.323 8.973 1.00 75.00 146 GLN A CA 1
ATOM 1159 C C . GLN A 1 146 ? 7.937 -8.298 8.789 1.00 75.00 146 GLN A C 1
ATOM 1161 O O . GLN A 1 146 ? 7.098 -8.090 9.669 1.00 75.00 146 GLN A O 1
ATOM 1166 N N . THR A 1 147 ? 7.895 -7.648 7.624 1.00 80.69 147 THR A N 1
ATOM 1167 C CA . THR A 1 147 ? 6.915 -6.621 7.258 1.00 80.69 147 THR A CA 1
ATOM 1168 C C . THR A 1 147 ? 5.998 -7.094 6.134 1.00 80.69 147 THR A C 1
ATOM 1170 O O . THR A 1 147 ? 6.329 -7.977 5.341 1.00 80.69 147 THR A O 1
ATOM 1173 N N . PHE A 1 148 ? 4.810 -6.493 6.046 1.00 84.38 148 PHE A N 1
ATOM 1174 C CA . PHE A 1 148 ? 3.937 -6.690 4.894 1.00 84.38 148 PHE A CA 1
ATOM 1175 C C . PHE A 1 148 ? 4.443 -5.898 3.685 1.00 84.38 148 PHE A C 1
ATOM 1177 O O . PHE A 1 148 ? 4.768 -4.718 3.805 1.00 84.38 148 PHE A O 1
ATOM 1184 N N . THR A 1 149 ? 4.457 -6.540 2.517 1.00 85.88 149 THR A N 1
ATOM 1185 C CA . THR A 1 149 ? 4.741 -5.901 1.226 1.00 85.88 149 THR A CA 1
ATOM 1186 C C . THR A 1 149 ? 3.454 -5.356 0.601 1.00 85.88 149 THR A C 1
ATOM 1188 O O . THR A 1 149 ? 2.352 -5.726 1.017 1.00 85.88 149 THR A O 1
ATOM 1191 N N . GLY A 1 150 ? 3.566 -4.522 -0.439 1.00 83.62 150 GLY A N 1
ATOM 1192 C CA . GLY A 1 150 ? 2.399 -4.028 -1.184 1.00 83.62 150 GLY A CA 1
ATOM 1193 C C . GLY A 1 150 ? 1.496 -5.158 -1.698 1.00 83.62 150 GLY A C 1
ATOM 1194 O O . GLY A 1 150 ? 0.275 -5.082 -1.575 1.00 83.62 150 GLY A O 1
ATOM 1195 N N . ASN A 1 151 ? 2.090 -6.266 -2.152 1.00 85.62 151 ASN A N 1
ATOM 1196 C CA . ASN A 1 151 ? 1.348 -7.453 -2.582 1.00 85.62 151 ASN A CA 1
ATOM 1197 C C . ASN A 1 151 ? 0.568 -8.105 -1.438 1.00 85.62 151 ASN A C 1
ATOM 1199 O O . ASN A 1 151 ? -0.579 -8.501 -1.637 1.00 85.62 151 ASN A O 1
ATOM 1203 N N . HIS A 1 152 ? 1.154 -8.194 -0.241 1.00 88.94 152 HIS A N 1
ATOM 1204 C CA . HIS A 1 152 ? 0.442 -8.700 0.932 1.00 88.94 152 HIS A CA 1
ATOM 1205 C C . HIS A 1 152 ? -0.764 -7.813 1.249 1.00 88.94 152 HIS A C 1
ATOM 1207 O O . HIS A 1 152 ? -1.883 -8.311 1.328 1.00 88.94 152 HIS A O 1
ATOM 1213 N N . ILE A 1 153 ? -0.562 -6.494 1.341 1.00 88.00 153 ILE A N 1
ATOM 1214 C CA . ILE A 1 153 ? -1.642 -5.542 1.630 1.00 88.00 153 ILE A CA 1
ATOM 1215 C C . ILE A 1 153 ? -2.751 -5.616 0.573 1.00 88.00 153 ILE A C 1
ATOM 1217 O O . ILE A 1 153 ? -3.928 -5.642 0.928 1.00 88.00 153 ILE A O 1
ATOM 1221 N N . ARG A 1 154 ? -2.402 -5.739 -0.714 1.00 86.44 154 ARG A N 1
ATOM 1222 C CA . ARG A 1 154 ? -3.383 -5.911 -1.793 1.00 86.44 154 ARG A CA 1
ATOM 1223 C C . ARG A 1 154 ? -4.251 -7.151 -1.578 1.00 86.44 154 ARG A C 1
ATOM 1225 O O . ARG A 1 154 ? -5.470 -7.039 -1.667 1.00 86.44 154 ARG A O 1
ATOM 1232 N N . LYS A 1 155 ? -3.661 -8.308 -1.263 1.00 87.31 155 LYS A N 1
ATOM 1233 C CA . LYS A 1 155 ? -4.425 -9.543 -0.999 1.00 87.31 155 LYS A CA 1
ATOM 1234 C C . LYS A 1 155 ? -5.334 -9.419 0.227 1.00 87.31 155 LYS A C 1
ATOM 1236 O O . LYS A 1 155 ? -6.439 -9.945 0.216 1.00 87.31 155 LYS A O 1
ATOM 1241 N N . LEU A 1 156 ? -4.893 -8.700 1.260 1.00 86.19 156 LEU A N 1
ATOM 1242 C CA . LEU A 1 156 ? -5.681 -8.489 2.479 1.00 86.19 156 LEU A CA 1
ATOM 1243 C C . LEU A 1 156 ? -6.869 -7.540 2.269 1.00 86.19 156 LEU A C 1
ATOM 1245 O O . LEU A 1 156 ? -7.919 -7.730 2.877 1.00 86.19 156 LEU A O 1
ATOM 1249 N N . LEU A 1 157 ? -6.716 -6.524 1.417 1.00 83.75 157 LEU A N 1
ATOM 1250 C CA . LEU A 1 157 ? -7.732 -5.487 1.206 1.00 83.75 157 LEU A CA 1
ATOM 1251 C C . LEU A 1 157 ? -8.656 -5.747 0.006 1.00 83.75 157 LEU A C 1
ATOM 1253 O O . LEU A 1 157 ? -9.626 -5.017 -0.184 1.00 83.75 157 LEU A O 1
ATOM 1257 N N . THR A 1 158 ? -8.387 -6.772 -0.805 1.00 82.12 158 THR A N 1
ATOM 1258 C CA . THR A 1 158 ? -9.169 -7.090 -2.012 1.00 82.12 158 THR A CA 1
ATOM 1259 C C . THR A 1 158 ? -9.668 -8.537 -2.010 1.00 82.12 158 THR A C 1
ATOM 1261 O O . THR A 1 158 ? -9.269 -9.348 -1.177 1.00 82.12 158 THR A O 1
ATOM 1264 N N . GLY A 1 159 ? -10.588 -8.865 -2.925 1.00 84.06 159 GLY A N 1
ATOM 1265 C CA . GLY A 1 159 ? -11.125 -10.222 -3.068 1.00 84.06 159 GLY A CA 1
ATOM 1266 C C . GLY A 1 159 ? -11.820 -10.733 -1.800 1.00 84.06 159 GLY A C 1
ATOM 1267 O O . GLY A 1 159 ? -12.745 -10.096 -1.291 1.00 84.06 159 GLY A O 1
ATOM 1268 N N . GLU A 1 160 ? -11.377 -11.892 -1.310 1.00 84.75 160 GLU A N 1
ATOM 1269 C CA . GLU A 1 160 ? -11.892 -12.546 -0.098 1.00 84.75 160 GLU A CA 1
ATOM 1270 C C . GLU A 1 160 ? -11.309 -11.978 1.203 1.00 84.75 160 GLU A C 1
ATOM 1272 O O . GLU A 1 160 ? -11.863 -12.222 2.275 1.00 84.75 160 GLU A O 1
ATOM 1277 N N . GLY A 1 161 ? -10.239 -11.177 1.128 1.00 84.56 161 GLY A N 1
ATOM 1278 C CA . GLY A 1 161 ? -9.523 -10.658 2.294 1.00 84.56 161 GLY A CA 1
ATOM 1279 C C . GLY A 1 161 ? -10.425 -9.958 3.315 1.00 84.56 161 GLY A C 1
ATOM 1280 O O . GLY A 1 161 ? -10.489 -10.410 4.460 1.00 84.56 161 GLY A O 1
ATOM 1281 N N . PRO A 1 162 ? -11.210 -8.935 2.922 1.00 82.31 162 PRO A N 1
ATOM 1282 C CA . PRO A 1 162 ? -12.106 -8.241 3.845 1.00 82.31 162 PRO A CA 1
ATOM 1283 C C . PRO A 1 162 ? -13.135 -9.165 4.509 1.00 82.31 162 PRO A C 1
ATOM 1285 O O . PRO A 1 162 ? -13.410 -9.020 5.698 1.00 82.31 162 PRO A O 1
ATOM 1288 N N . LYS A 1 163 ? -13.670 -10.145 3.763 1.00 82.06 163 LYS A N 1
ATOM 1289 C CA . LYS A 1 163 ? -14.637 -11.117 4.293 1.00 82.06 163 LYS A CA 1
ATOM 1290 C C . LYS A 1 163 ? -13.983 -11.995 5.354 1.00 82.06 163 LYS A C 1
ATOM 1292 O O . LYS A 1 163 ? -14.509 -12.087 6.459 1.00 82.06 163 LYS A O 1
ATOM 1297 N N . ASN A 1 164 ? -12.816 -12.561 5.058 1.00 83.69 164 ASN A N 1
ATOM 1298 C CA . ASN A 1 164 ? -12.117 -13.448 5.984 1.00 83.69 164 ASN A CA 1
ATOM 1299 C C . ASN A 1 164 ? -11.681 -12.685 7.241 1.00 83.69 164 ASN A C 1
ATOM 1301 O O . ASN A 1 164 ? -11.923 -13.152 8.347 1.00 83.69 164 ASN A O 1
ATOM 1305 N N . ILE A 1 165 ? -11.157 -11.464 7.103 1.00 82.81 165 ILE A N 1
ATOM 1306 C CA . ILE A 1 165 ? -10.776 -10.622 8.250 1.00 82.81 165 ILE A CA 1
ATOM 1307 C C . ILE A 1 165 ? -11.994 -10.281 9.122 1.00 82.81 165 ILE A C 1
ATOM 1309 O O . ILE A 1 165 ? -11.900 -10.316 10.350 1.00 82.81 165 ILE A O 1
ATOM 1313 N N . SER A 1 166 ? -13.153 -10.016 8.507 1.00 77.25 166 SER A N 1
ATOM 1314 C CA . SER A 1 166 ? -14.386 -9.695 9.239 1.00 77.25 166 SER A CA 1
ATOM 1315 C C . SER A 1 166 ? -14.953 -10.853 10.072 1.00 77.25 166 SER A C 1
ATOM 1317 O O . SER A 1 166 ? -15.780 -10.626 10.951 1.00 77.25 166 SER A O 1
ATOM 1319 N N . THR A 1 167 ? -14.502 -12.093 9.834 1.00 81.88 167 THR A N 1
ATOM 1320 C CA . THR A 1 167 ? -14.883 -13.243 10.676 1.00 81.88 167 THR A CA 1
ATOM 1321 C C . THR A 1 167 ? -14.259 -13.180 12.070 1.00 81.88 167 THR A C 1
ATOM 1323 O O . THR A 1 167 ? -14.830 -13.707 13.021 1.00 81.88 167 THR A O 1
ATOM 1326 N N . VAL A 1 168 ? -13.109 -12.513 12.193 1.00 76.81 168 VAL A N 1
ATOM 1327 C CA . VAL A 1 168 ? -12.344 -12.392 13.442 1.00 76.81 168 VAL A CA 1
ATOM 1328 C C . VAL A 1 168 ? -12.503 -11.003 14.054 1.00 76.81 168 VAL A C 1
ATOM 1330 O O . VAL A 1 168 ? -12.583 -10.867 15.273 1.00 76.81 168 VAL A O 1
ATOM 1333 N N . LEU A 1 169 ? -12.600 -9.963 13.223 1.00 68.00 169 LEU A N 1
ATOM 1334 C CA . LEU A 1 169 ? -12.854 -8.595 13.665 1.00 68.00 169 LEU A CA 1
ATOM 1335 C C . LEU A 1 169 ? -14.291 -8.189 13.316 1.00 68.00 169 LEU A C 1
ATOM 1337 O O . LEU A 1 169 ? -14.615 -8.132 12.130 1.00 68.00 169 LEU A O 1
ATOM 1341 N N . PRO A 1 170 ? -15.155 -7.858 14.297 1.00 55.94 170 PRO A N 1
ATOM 1342 C CA . PRO A 1 170 ? -16.498 -7.379 13.999 1.00 55.94 170 PRO A CA 1
ATOM 1343 C C . PRO A 1 170 ? -16.426 -6.137 13.098 1.00 55.94 170 PRO A C 1
ATOM 1345 O O . PRO A 1 170 ? -15.745 -5.157 13.397 1.00 55.94 170 PRO A O 1
ATOM 1348 N N . SER A 1 171 ? -17.091 -6.257 11.949 1.00 46.47 171 SER A N 1
ATOM 1349 C CA . SER A 1 171 ? -16.951 -5.415 10.761 1.00 46.47 171 SER A CA 1
ATOM 1350 C C . SER A 1 171 ? -17.067 -3.909 11.024 1.00 46.47 171 SER A C 1
ATOM 1352 O O . SER A 1 171 ? -18.102 -3.418 11.469 1.00 46.47 171 SER A O 1
ATOM 1354 N N . ALA A 1 172 ? -16.040 -3.170 10.605 1.00 45.56 172 ALA A N 1
ATOM 1355 C CA . ALA A 1 172 ? -16.133 -1.768 10.213 1.00 45.56 172 ALA A CA 1
ATOM 1356 C C . ALA A 1 172 ? -15.225 -1.554 8.992 1.00 45.56 172 ALA A C 1
ATOM 1358 O O . ALA A 1 172 ? -14.161 -0.952 9.102 1.00 45.56 172 ALA A O 1
ATOM 1359 N N . ALA A 1 173 ? -15.563 -2.136 7.839 1.00 43.78 173 ALA A N 1
ATOM 1360 C CA . ALA A 1 173 ? -14.742 -1.953 6.644 1.00 43.78 173 ALA A CA 1
ATOM 1361 C C . ALA A 1 173 ? -15.588 -1.798 5.380 1.00 43.78 173 ALA A C 1
ATOM 1363 O O . ALA A 1 173 ? -16.014 -2.767 4.752 1.00 43.78 173 ALA A O 1
ATOM 1364 N N . SER A 1 174 ? -15.774 -0.540 5.000 1.00 43.88 174 SER A N 1
ATOM 1365 C CA . SER A 1 174 ? -16.167 -0.123 3.662 1.00 43.88 174 SER A CA 1
ATOM 1366 C C . SER A 1 174 ? -14.958 -0.223 2.712 1.00 43.88 174 SER A C 1
ATOM 1368 O O . SER A 1 174 ? -13.808 -0.043 3.119 1.00 43.88 174 SER A O 1
ATOM 1370 N N . ARG A 1 175 ? -15.205 -0.546 1.438 1.00 44.09 175 ARG A N 1
ATOM 1371 C CA . ARG A 1 175 ? -14.174 -0.761 0.405 1.00 44.09 175 ARG A CA 1
ATOM 1372 C C . ARG A 1 175 ? -13.553 0.561 -0.052 1.00 44.09 175 ARG A C 1
ATOM 1374 O O . ARG A 1 175 ? -14.261 1.374 -0.625 1.00 44.09 175 ARG A O 1
ATOM 1381 N N . VAL A 1 176 ? -12.239 0.736 0.092 1.00 43.91 176 VAL A N 1
ATOM 1382 C CA . VAL A 1 176 ? -11.511 1.837 -0.567 1.00 43.91 176 VAL A CA 1
ATOM 1383 C C . VAL A 1 176 ? -10.989 1.347 -1.917 1.00 43.91 176 VAL A C 1
ATOM 1385 O O . VAL A 1 176 ? -10.239 0.372 -1.977 1.00 43.91 176 VAL A O 1
ATOM 1388 N N . VAL A 1 177 ? -11.409 2.003 -2.998 1.00 43.47 177 VAL A N 1
ATOM 1389 C CA . VAL A 1 177 ? -10.945 1.743 -4.368 1.00 43.47 177 VAL A CA 1
ATOM 1390 C C . VAL A 1 177 ? -9.778 2.686 -4.677 1.00 43.47 177 VAL A C 1
ATOM 1392 O O . VAL A 1 177 ? -9.838 3.869 -4.352 1.00 43.47 177 VAL A O 1
ATOM 1395 N N . PHE A 1 178 ? -8.710 2.164 -5.283 1.00 43.88 178 PHE A N 1
ATOM 1396 C CA . PHE A 1 178 ? -7.624 2.963 -5.859 1.00 43.88 178 PHE A CA 1
ATOM 1397 C C . PHE A 1 178 ? -7.863 3.065 -7.370 1.00 43.88 178 PHE A C 1
ATOM 1399 O O . PHE A 1 178 ? -7.873 2.029 -8.034 1.00 43.88 178 PHE A O 1
ATOM 1406 N N . ALA A 1 179 ? -8.043 4.277 -7.904 1.00 46.50 179 ALA A N 1
ATOM 1407 C CA . ALA A 1 179 ? -8.187 4.519 -9.341 1.00 46.50 179 ALA A CA 1
ATOM 1408 C C . ALA A 1 179 ? -7.151 5.541 -9.840 1.00 46.50 179 ALA A C 1
ATOM 1410 O O . ALA A 1 179 ? -6.744 6.444 -9.108 1.00 46.50 179 ALA A O 1
ATOM 1411 N N . SER A 1 180 ? -6.702 5.360 -11.084 1.00 54.88 180 SER A N 1
ATOM 1412 C CA . SER A 1 180 ? -5.663 6.159 -11.749 1.00 54.88 180 SER A CA 1
ATOM 1413 C C . SER A 1 180 ? -6.146 7.547 -12.167 1.00 54.88 180 SER A C 1
ATOM 1415 O O . SER A 1 180 ? -5.415 8.518 -12.012 1.00 54.88 180 SER A O 1
ATOM 1417 N N . PHE A 1 181 ? -7.384 7.634 -12.644 1.00 58.66 181 PHE A N 1
ATOM 1418 C CA . PHE A 1 181 ? -8.135 8.867 -12.842 1.00 58.66 181 PHE A CA 1
ATOM 1419 C C . PHE A 1 181 ? -9.471 8.675 -12.152 1.00 58.66 181 PHE A C 1
ATOM 1421 O O . PHE A 1 181 ? -10.016 7.575 -12.204 1.00 58.66 181 PHE A O 1
ATOM 1428 N N . LEU A 1 182 ? -9.925 9.711 -11.459 1.00 77.38 182 LEU A N 1
ATOM 1429 C CA . LEU A 1 182 ? -11.078 9.627 -10.583 1.00 77.38 182 LEU A CA 1
ATOM 1430 C C . LEU A 1 182 ? -12.186 10.522 -11.106 1.00 77.38 182 LEU A C 1
ATOM 1432 O O . LEU A 1 182 ? -11.986 11.725 -11.297 1.00 77.38 182 LEU A O 1
ATOM 1436 N N . GLU A 1 183 ? -13.361 9.937 -11.289 1.00 84.81 183 GLU A N 1
ATOM 1437 C CA . GLU A 1 183 ? -14.578 10.703 -11.525 1.00 84.81 183 GLU A CA 1
ATOM 1438 C C . GLU A 1 183 ? -15.015 11.419 -10.239 1.00 84.81 183 GLU A C 1
ATOM 1440 O O . GLU A 1 183 ? -14.645 11.047 -9.119 1.00 84.81 183 GLU A O 1
ATOM 1445 N N . THR A 1 184 ? -15.823 12.471 -10.377 1.00 87.19 184 THR A N 1
ATOM 1446 C CA . THR A 1 184 ? -16.262 13.273 -9.220 1.00 87.19 184 THR A CA 1
ATOM 1447 C C . THR A 1 184 ? -17.071 12.420 -8.236 1.00 87.19 184 THR A C 1
ATOM 1449 O O . THR A 1 184 ? -16.964 12.570 -7.017 1.00 87.19 184 THR A O 1
ATOM 1452 N N . GLU A 1 185 ? -17.832 11.465 -8.757 1.00 87.94 185 GLU A N 1
ATOM 1453 C CA . GLU A 1 185 ? -18.596 10.460 -8.032 1.00 87.94 185 GLU A CA 1
ATOM 1454 C C . GLU A 1 185 ? -17.685 9.560 -7.188 1.00 87.94 185 GLU A C 1
ATOM 1456 O O . GLU A 1 185 ? -17.986 9.300 -6.020 1.00 87.94 185 GLU A O 1
ATOM 1461 N N . GLU A 1 186 ? -16.544 9.135 -7.734 1.00 86.19 186 GLU A N 1
ATOM 1462 C CA . GLU A 1 186 ? -15.567 8.302 -7.027 1.00 86.19 186 GLU A CA 1
ATOM 1463 C C . GLU A 1 186 ? -14.880 9.076 -5.898 1.00 86.19 186 GLU A C 1
ATOM 1465 O O . GLU A 1 186 ? -14.710 8.550 -4.794 1.00 86.19 186 GLU A O 1
ATOM 1470 N N . ILE A 1 187 ? -14.543 10.349 -6.132 1.00 87.88 187 ILE A N 1
ATOM 1471 C CA . ILE A 1 187 ? -13.970 11.235 -5.107 1.00 87.88 187 ILE A CA 1
ATOM 1472 C C . ILE A 1 187 ? -14.979 11.455 -3.970 1.00 87.88 187 ILE A C 1
ATOM 1474 O O . ILE A 1 187 ? -14.624 11.375 -2.790 1.00 87.88 187 ILE A O 1
ATOM 1478 N N . ASN A 1 188 ? -16.252 11.680 -4.301 1.00 90.12 188 ASN A N 1
ATOM 1479 C CA . ASN A 1 188 ? -17.316 11.845 -3.312 1.00 90.12 188 ASN A CA 1
ATOM 1480 C C . ASN A 1 188 ? -17.554 10.566 -2.503 1.00 90.12 188 ASN A C 1
ATOM 1482 O O . ASN A 1 188 ? -17.657 10.626 -1.275 1.00 90.12 188 ASN A O 1
ATOM 1486 N N . ALA A 1 189 ? -17.583 9.406 -3.164 1.00 88.31 189 ALA A N 1
ATOM 1487 C CA . ALA A 1 189 ? -17.671 8.119 -2.486 1.00 88.31 189 ALA A CA 1
ATOM 1488 C C . ALA A 1 189 ? -16.492 7.939 -1.518 1.00 88.31 189 ALA A C 1
ATOM 1490 O O . ALA A 1 189 ? -16.699 7.646 -0.341 1.00 88.31 189 ALA A O 1
ATOM 1491 N N . PHE A 1 190 ? -15.264 8.208 -1.967 1.00 88.31 190 PHE A N 1
ATOM 1492 C CA . PHE A 1 190 ? -14.071 8.143 -1.125 1.00 88.31 190 PHE A CA 1
ATOM 1493 C C . PHE A 1 190 ? -14.175 9.039 0.120 1.00 88.31 190 PHE A C 1
ATOM 1495 O O . PHE A 1 190 ? -13.899 8.583 1.231 1.00 88.31 190 PHE A O 1
ATOM 1502 N N . LYS A 1 191 ? -14.636 10.287 -0.030 1.00 89.88 191 LYS A N 1
ATOM 1503 C CA . LYS A 1 191 ? -14.835 11.220 1.091 1.00 89.88 191 LYS A CA 1
ATOM 1504 C C . LYS A 1 191 ? -15.787 10.681 2.152 1.00 89.88 191 LYS A C 1
ATOM 1506 O O . LYS A 1 191 ? -15.488 10.789 3.343 1.00 89.88 191 LYS A O 1
ATOM 1511 N N . ILE A 1 192 ? -16.909 10.099 1.729 1.00 89.00 192 ILE A N 1
ATOM 1512 C CA . ILE A 1 192 ? -17.892 9.494 2.637 1.00 89.00 192 ILE A CA 1
ATOM 1513 C C . ILE A 1 192 ? -17.229 8.363 3.429 1.00 89.00 192 ILE A C 1
ATOM 1515 O O . ILE A 1 192 ? -17.283 8.357 4.658 1.00 89.00 192 ILE A O 1
ATOM 1519 N N . LEU A 1 193 ? -16.511 7.469 2.745 1.00 86.25 193 LEU A N 1
ATOM 1520 C CA . LEU A 1 193 ? -15.837 6.339 3.385 1.00 86.25 193 LEU A CA 1
ATOM 1521 C C . LEU A 1 193 ? -14.749 6.771 4.372 1.00 86.25 193 LEU A C 1
ATOM 1523 O O . LEU A 1 193 ? -14.619 6.205 5.458 1.00 86.25 193 LEU A O 1
ATOM 1527 N N . VAL A 1 194 ? -13.972 7.797 4.025 1.00 88.56 194 VAL A N 1
ATOM 1528 C CA . VAL A 1 194 ? -12.956 8.358 4.919 1.00 88.56 194 VAL A CA 1
ATOM 1529 C C . VAL A 1 194 ? -13.597 9.003 6.153 1.00 88.56 194 VAL A C 1
ATOM 1531 O O . VAL A 1 194 ? -13.092 8.831 7.265 1.00 88.56 194 VAL A O 1
ATOM 1534 N N . ALA A 1 195 ? -14.722 9.704 5.994 1.00 87.50 195 ALA A N 1
ATOM 1535 C CA . ALA A 1 195 ? -15.455 10.293 7.112 1.00 87.50 195 ALA A CA 1
ATOM 1536 C C . ALA A 1 195 ? -16.028 9.225 8.062 1.00 87.50 195 ALA A C 1
ATOM 1538 O O . ALA A 1 195 ? -15.955 9.383 9.288 1.00 87.50 195 ALA A O 1
ATOM 1539 N N . GLU A 1 196 ? -16.541 8.118 7.519 1.00 85.31 196 GLU A N 1
ATOM 1540 C CA . GLU A 1 196 ? -16.987 6.953 8.292 1.00 85.31 196 GLU A CA 1
ATOM 1541 C C . GLU A 1 196 ? -15.827 6.321 9.071 1.00 85.31 196 GLU A C 1
ATOM 1543 O O . GLU A 1 196 ? -15.925 6.120 10.287 1.00 85.31 196 GLU A O 1
ATOM 1548 N N . LEU A 1 197 ? -14.699 6.079 8.397 1.00 83.56 197 LEU A N 1
ATOM 1549 C CA . LEU A 1 197 ? -13.493 5.519 9.005 1.00 83.56 197 LEU A CA 1
ATOM 1550 C C . LEU A 1 197 ? -12.987 6.403 10.153 1.00 83.56 197 LEU A C 1
ATOM 1552 O O . LEU A 1 197 ? -12.716 5.925 11.257 1.00 83.56 197 LEU A O 1
ATOM 1556 N N . PHE A 1 198 ? -12.904 7.712 9.922 1.00 84.19 198 PHE A N 1
ATOM 1557 C CA . PHE A 1 198 ? -12.452 8.665 10.929 1.00 84.19 198 PHE A CA 1
ATOM 1558 C C . PHE A 1 198 ? -13.407 8.754 12.126 1.00 84.19 198 PHE A C 1
ATOM 1560 O O . PHE A 1 198 ? -12.963 8.888 13.270 1.00 84.19 198 PHE A O 1
ATOM 1567 N N . SER A 1 199 ? -14.715 8.633 11.891 1.00 83.75 199 SER A N 1
ATOM 1568 C CA . SER A 1 199 ? -15.715 8.574 12.962 1.00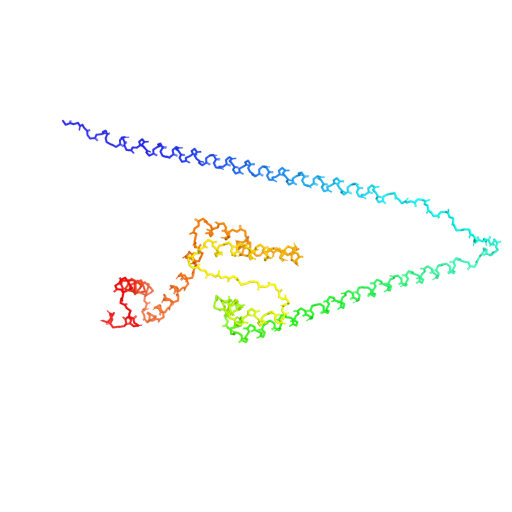 83.75 199 SER A CA 1
ATOM 1569 C C . SER A 1 199 ? -15.550 7.319 13.820 1.00 83.75 199 SER A C 1
ATOM 1571 O O . SER A 1 199 ? -15.606 7.414 15.048 1.00 83.75 199 SER A O 1
ATOM 1573 N N . CYS A 1 200 ? -15.251 6.171 13.205 1.00 79.94 200 CYS A N 1
ATOM 1574 C CA . CYS A 1 200 ? -14.929 4.942 13.933 1.00 79.94 200 CYS A CA 1
ATOM 1575 C C . CYS A 1 200 ? -13.667 5.115 14.789 1.00 79.94 200 CYS A C 1
ATOM 1577 O O . CYS A 1 200 ? -13.687 4.797 15.976 1.00 79.94 200 CYS A O 1
ATOM 1579 N N . PHE A 1 201 ? -12.601 5.721 14.251 1.00 81.69 201 PHE A N 1
ATOM 1580 C CA . PHE A 1 201 ? -11.392 5.999 15.037 1.00 81.69 201 PHE A CA 1
ATOM 1581 C C . PHE A 1 201 ? -11.646 6.930 16.222 1.00 81.69 201 PHE A C 1
ATOM 1583 O O . PHE A 1 201 ? -11.146 6.677 17.315 1.00 81.69 201 PHE A O 1
ATOM 1590 N N . LYS A 1 202 ? -12.448 7.982 16.046 1.00 81.75 202 LYS A N 1
ATOM 1591 C CA . LYS A 1 202 ? -12.814 8.877 17.152 1.00 81.75 202 LYS A CA 1
ATOM 1592 C C . LYS A 1 202 ? -13.625 8.182 18.237 1.00 81.75 202 LYS A C 1
ATOM 1594 O O . LYS A 1 202 ? -13.475 8.538 19.400 1.00 81.75 202 LYS A O 1
ATOM 1599 N N . ARG A 1 203 ? -14.500 7.246 17.871 1.00 80.56 203 ARG A N 1
ATOM 1600 C CA . ARG A 1 203 ? -15.341 6.520 18.828 1.00 80.56 203 ARG A CA 1
ATOM 1601 C C . ARG A 1 203 ? -14.542 5.456 19.577 1.00 80.56 203 ARG A C 1
ATOM 1603 O O . ARG A 1 203 ? -14.593 5.410 20.802 1.00 80.56 203 ARG A O 1
ATOM 1610 N N . ASP A 1 204 ? -13.786 4.647 18.840 1.00 75.69 204 ASP A N 1
ATOM 1611 C CA . ASP A 1 204 ? -13.241 3.385 19.346 1.00 75.69 204 ASP A CA 1
ATOM 1612 C C . ASP A 1 204 ? -11.746 3.482 19.703 1.00 75.69 204 ASP A C 1
ATOM 1614 O O . ASP A 1 204 ? -11.245 2.688 20.497 1.00 75.69 204 ASP A O 1
ATOM 1618 N N . LEU A 1 205 ? -11.023 4.472 19.159 1.00 78.44 205 LEU A N 1
ATOM 1619 C CA . LEU A 1 205 ? -9.568 4.636 19.300 1.00 78.44 205 LEU A CA 1
ATOM 1620 C C . LEU A 1 205 ? -9.154 6.065 19.703 1.00 78.44 205 LEU A C 1
ATOM 1622 O O . LEU A 1 205 ? -8.023 6.476 19.447 1.00 78.44 205 LEU A O 1
ATOM 1626 N N . ALA A 1 206 ? -10.033 6.818 20.375 1.00 77.25 206 ALA A N 1
ATOM 1627 C CA . ALA A 1 206 ? -9.811 8.225 20.743 1.00 77.25 206 ALA A CA 1
ATOM 1628 C C . ALA A 1 206 ? -8.494 8.490 21.499 1.00 77.25 206 ALA A C 1
ATOM 1630 O O . ALA A 1 206 ? -7.913 9.568 21.389 1.00 77.25 206 ALA A O 1
ATOM 1631 N N . SER A 1 207 ? -8.043 7.521 22.299 1.00 80.44 207 SER A N 1
ATOM 1632 C CA . SER A 1 207 ? -6.826 7.610 23.113 1.00 80.44 207 SER A CA 1
ATOM 1633 C C . SER A 1 207 ? -5.551 7.182 22.383 1.00 80.44 207 SER A C 1
ATOM 1635 O O . SER A 1 207 ? -4.464 7.305 22.945 1.00 80.44 207 SER A O 1
ATOM 1637 N N . THR A 1 208 ? -5.667 6.644 21.171 1.00 81.06 208 THR A N 1
ATOM 1638 C CA . THR A 1 208 ? -4.553 6.043 20.435 1.00 81.06 208 THR A CA 1
ATOM 1639 C C . THR A 1 208 ? -3.990 7.031 19.420 1.00 81.06 208 THR A C 1
ATOM 1641 O O . THR A 1 208 ? -4.725 7.762 18.757 1.00 81.06 208 THR A O 1
ATOM 1644 N N . SER A 1 209 ? -2.665 7.063 19.275 1.00 84.50 209 SER A N 1
ATOM 1645 C CA . SER A 1 209 ? -2.028 7.832 18.210 1.00 84.50 209 SER A CA 1
ATOM 1646 C C . SER A 1 209 ? -2.319 7.203 16.846 1.00 84.50 209 SER A C 1
ATOM 1648 O O . SER A 1 209 ? -2.198 5.995 16.652 1.00 84.50 209 SER A O 1
ATOM 1650 N N . ILE A 1 210 ? -2.684 8.035 15.872 1.00 84.94 210 ILE A N 1
ATOM 1651 C CA . ILE A 1 210 ? -2.802 7.609 14.476 1.00 84.94 210 ILE A CA 1
ATOM 1652 C C . ILE A 1 210 ? -1.435 7.677 13.795 1.00 84.94 210 ILE A C 1
ATOM 1654 O O . ILE A 1 210 ? -0.611 8.542 14.098 1.00 84.94 210 ILE A O 1
ATOM 1658 N N . THR A 1 211 ? -1.183 6.770 12.854 1.00 87.81 211 THR A N 1
ATOM 1659 C CA . THR A 1 211 ? 0.053 6.809 12.065 1.00 87.81 211 THR A CA 1
ATOM 1660 C C . THR A 1 211 ? 0.042 8.002 11.102 1.00 87.81 211 THR A C 1
ATOM 1662 O O . THR A 1 211 ? -1.033 8.407 10.648 1.00 87.81 211 THR A O 1
ATOM 1665 N N . PRO A 1 212 ? 1.213 8.540 10.707 1.00 92.19 212 PRO A N 1
ATOM 1666 C CA . PRO A 1 212 ? 1.281 9.608 9.709 1.00 92.19 212 PRO A CA 1
ATOM 1667 C C . PRO A 1 212 ? 0.576 9.248 8.394 1.00 92.19 212 PRO A C 1
ATOM 1669 O O . PRO A 1 212 ? -0.131 10.078 7.835 1.00 92.19 212 PRO A O 1
ATOM 1672 N N . LYS A 1 213 ? 0.686 7.991 7.936 1.00 89.81 213 LYS A N 1
ATOM 1673 C CA . LYS A 1 213 ? -0.007 7.509 6.727 1.00 89.81 213 LYS A CA 1
ATOM 1674 C C . LYS A 1 213 ? -1.531 7.540 6.876 1.00 89.81 213 LYS A C 1
ATOM 1676 O O . LYS A 1 213 ? -2.221 7.972 5.961 1.00 89.81 213 LYS A O 1
ATOM 1681 N N . CYS A 1 214 ? -2.054 7.130 8.033 1.00 87.75 214 CYS A N 1
ATOM 1682 C CA . CYS A 1 214 ? -3.487 7.198 8.317 1.00 87.75 214 CYS A CA 1
ATOM 1683 C C . CYS A 1 214 ? -3.979 8.653 8.411 1.00 87.75 214 CYS A C 1
ATOM 1685 O O . CYS A 1 214 ? -5.033 8.984 7.875 1.00 87.75 214 CYS A O 1
ATOM 1687 N N . HIS A 1 215 ? -3.189 9.545 9.021 1.00 90.44 215 HIS A N 1
ATOM 1688 C CA . HIS A 1 215 ? -3.486 10.979 9.041 1.00 90.44 215 HIS A CA 1
ATOM 1689 C C . HIS A 1 215 ? -3.547 11.573 7.630 1.00 90.44 215 HIS A C 1
ATOM 1691 O O . HIS A 1 215 ? -4.506 12.269 7.315 1.00 90.44 215 HIS A O 1
ATOM 1697 N N . LEU A 1 216 ? -2.560 11.269 6.779 1.00 92.44 216 LEU A N 1
ATOM 1698 C CA . LEU A 1 216 ? -2.555 11.696 5.378 1.00 92.44 216 LEU A CA 1
ATOM 1699 C C . LEU A 1 216 ? -3.818 11.230 4.652 1.00 92.44 216 LEU A C 1
ATOM 1701 O O . LEU A 1 216 ? -4.503 12.056 4.052 1.00 92.44 216 LEU A O 1
ATOM 1705 N N . LEU A 1 217 ? -4.162 9.946 4.789 1.00 90.56 217 LEU A N 1
ATOM 1706 C CA . LEU A 1 217 ? -5.370 9.368 4.200 1.00 90.56 217 LEU A CA 1
ATOM 1707 C C . LEU A 1 217 ? -6.642 10.098 4.649 1.00 90.56 217 LEU A C 1
ATOM 1709 O O . LEU A 1 217 ? -7.476 10.433 3.817 1.00 90.56 217 LEU A O 1
ATOM 1713 N N . CYS A 1 218 ? -6.781 10.358 5.951 1.00 88.81 218 CYS A N 1
ATOM 1714 C CA . CYS A 1 218 ? -8.016 10.916 6.495 1.00 88.81 218 CYS A CA 1
ATOM 1715 C C . CYS A 1 218 ? -8.157 12.432 6.313 1.00 88.81 218 CYS A C 1
ATOM 1717 O O . CYS A 1 218 ? -9.277 12.933 6.316 1.00 88.81 218 CYS A O 1
ATOM 1719 N N . ALA A 1 219 ? -7.043 13.164 6.237 1.00 91.06 219 ALA A N 1
ATOM 1720 C CA . ALA A 1 219 ? -7.050 14.624 6.310 1.00 91.06 219 ALA A CA 1
ATOM 1721 C C . ALA A 1 219 ? -6.642 15.329 5.014 1.00 91.06 219 ALA A C 1
ATOM 1723 O O . ALA A 1 219 ? -7.016 16.480 4.848 1.00 91.06 219 ALA A O 1
ATOM 1724 N N . HIS A 1 220 ? -5.873 14.681 4.131 1.00 94.12 220 HIS A N 1
ATOM 1725 C CA . HIS A 1 220 ? -5.233 15.370 2.998 1.00 94.12 220 HIS A CA 1
ATOM 1726 C C . HIS A 1 220 ? -5.506 14.717 1.641 1.00 94.12 220 HIS A C 1
ATOM 1728 O O . HIS A 1 220 ? -5.490 15.405 0.625 1.00 94.12 220 HIS A O 1
ATOM 1734 N N . VAL A 1 221 ? -5.754 13.403 1.595 1.00 92.38 221 VAL A N 1
ATOM 1735 C CA . VAL A 1 221 ? -5.943 12.692 0.316 1.00 92.38 221 VAL A CA 1
ATOM 1736 C C . VAL A 1 221 ? -7.190 13.173 -0.426 1.00 92.38 221 VAL A C 1
ATOM 1738 O O . VAL A 1 221 ? -7.116 13.385 -1.630 1.00 92.38 221 VAL A O 1
ATOM 1741 N N . SER A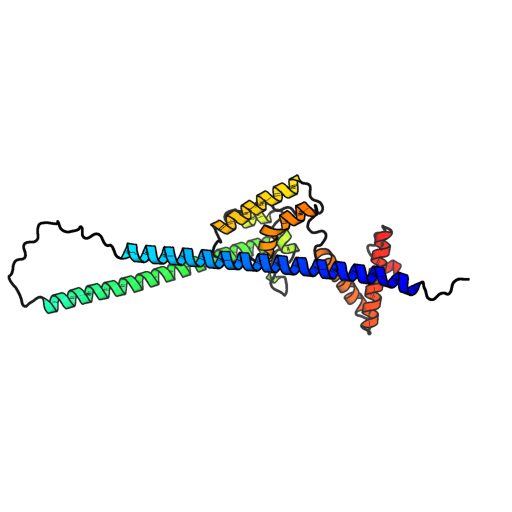 1 222 ? -8.302 13.414 0.272 1.00 91.25 222 SER A N 1
ATOM 1742 C CA . SER A 1 222 ? -9.531 13.906 -0.363 1.00 91.25 222 SER A CA 1
ATOM 1743 C C . SER A 1 222 ? -9.334 15.262 -1.048 1.00 91.25 222 SER A C 1
ATOM 1745 O O . SER A 1 222 ? -9.728 15.427 -2.198 1.00 91.25 222 SER A O 1
ATOM 1747 N N . ASP A 1 223 ? -8.674 16.204 -0.369 1.00 93.62 223 ASP A N 1
ATOM 1748 C CA . ASP A 1 223 ? -8.377 17.534 -0.915 1.00 93.62 223 ASP A CA 1
ATOM 1749 C C . ASP A 1 223 ? -7.409 17.434 -2.103 1.00 93.62 223 ASP A C 1
ATOM 1751 O O . ASP A 1 223 ? -7.531 18.157 -3.091 1.00 93.62 223 ASP A O 1
ATOM 1755 N N . PHE A 1 224 ? -6.444 16.513 -2.037 1.00 93.75 224 PHE A N 1
ATOM 1756 C CA . PHE A 1 224 ? -5.549 16.237 -3.156 1.00 93.75 224 PHE A CA 1
ATOM 1757 C C . PHE A 1 224 ? -6.319 15.704 -4.373 1.00 93.75 224 PHE A C 1
ATOM 1759 O O . PHE A 1 224 ? -6.132 16.209 -5.479 1.00 93.75 224 PHE A O 1
ATOM 1766 N N . MET A 1 225 ? -7.199 14.718 -4.174 1.00 92.00 225 MET A N 1
ATOM 1767 C CA . MET A 1 225 ? -8.009 14.124 -5.242 1.00 92.00 225 MET A CA 1
ATOM 1768 C C . MET A 1 225 ? -8.913 15.162 -5.913 1.00 92.00 225 MET A C 1
ATOM 1770 O O . MET A 1 225 ? -9.024 15.147 -7.131 1.00 92.00 225 MET A O 1
ATOM 1774 N N . GLU A 1 226 ? -9.499 16.098 -5.164 1.00 92.69 226 GLU A N 1
ATOM 1775 C CA . GLU A 1 226 ? -10.308 17.179 -5.747 1.00 92.69 226 GLU A CA 1
ATOM 1776 C C . GLU A 1 226 ? -9.495 18.142 -6.606 1.00 92.69 226 GLU A C 1
ATOM 1778 O O . GLU A 1 226 ? -9.943 18.549 -7.675 1.00 92.69 226 GLU A O 1
ATOM 1783 N N . ASN A 1 227 ? -8.294 18.503 -6.157 1.00 94.19 227 ASN A N 1
ATOM 1784 C CA . ASN A 1 227 ? -7.458 19.462 -6.876 1.00 94.19 227 ASN A CA 1
ATOM 1785 C C . ASN A 1 227 ? -6.771 18.854 -8.105 1.00 94.19 227 ASN A C 1
ATOM 1787 O O . ASN A 1 227 ? -6.394 19.585 -9.022 1.00 94.19 227 ASN A O 1
ATOM 1791 N N . HIS A 1 228 ? -6.565 17.536 -8.112 1.00 92.06 228 HIS A N 1
ATOM 1792 C CA . HIS A 1 228 ? -5.727 16.873 -9.108 1.00 92.06 228 HIS A CA 1
ATOM 1793 C C . HIS A 1 228 ? -6.431 15.778 -9.909 1.00 92.06 228 HIS A C 1
ATOM 1795 O O . HIS A 1 228 ? -5.911 15.395 -10.950 1.00 92.06 228 HIS A O 1
ATOM 1801 N N . THR A 1 229 ? -7.606 15.294 -9.497 1.00 89.81 229 THR A N 1
ATOM 1802 C CA . THR A 1 229 ? -8.413 14.249 -10.174 1.00 89.81 229 THR A CA 1
ATOM 1803 C C . THR A 1 229 ? -7.724 12.889 -10.350 1.00 89.81 229 THR A C 1
ATOM 1805 O O . THR A 1 229 ? -8.206 12.017 -11.068 1.00 89.81 229 THR A O 1
ATOM 1808 N N . PHE A 1 230 ? -6.598 12.669 -9.673 1.00 86.31 230 PHE A N 1
ATOM 1809 C CA . PHE A 1 230 ? -5.878 11.400 -9.671 1.00 86.31 230 PHE A CA 1
ATOM 1810 C C . PHE A 1 230 ? -5.326 11.091 -8.283 1.00 86.31 230 PHE A C 1
ATOM 1812 O O . PHE A 1 230 ? -5.073 11.985 -7.472 1.00 86.31 230 PHE A O 1
ATOM 1819 N N . TRP A 1 231 ? -5.062 9.813 -8.029 1.00 85.81 231 TRP A N 1
ATOM 1820 C CA . TRP A 1 231 ? -4.308 9.371 -6.864 1.00 85.81 231 TRP A CA 1
ATOM 1821 C C . TRP A 1 231 ? -3.457 8.153 -7.232 1.00 85.81 231 TRP A C 1
ATOM 1823 O O . TRP A 1 231 ? -3.902 7.248 -7.925 1.00 85.81 231 TRP A O 1
ATOM 1833 N N . GLY A 1 232 ? -2.191 8.141 -6.812 1.00 83.38 232 GLY A N 1
ATOM 1834 C CA . GLY A 1 232 ? -1.271 7.030 -7.087 1.00 83.38 232 GLY A CA 1
ATOM 1835 C C . GLY A 1 232 ? -0.431 7.147 -8.366 1.00 83.38 232 GLY A C 1
ATOM 1836 O O . GLY A 1 232 ? 0.568 6.436 -8.465 1.00 83.38 232 GLY A O 1
ATOM 1837 N N . LEU A 1 233 ? -0.726 8.079 -9.285 1.00 81.56 233 LEU A N 1
ATOM 1838 C CA . LEU A 1 233 ? 0.144 8.350 -10.450 1.00 81.56 233 LEU A CA 1
ATOM 1839 C C . LEU A 1 233 ? 1.550 8.817 -10.041 1.00 81.56 233 LEU A C 1
ATOM 1841 O O . LEU A 1 233 ? 2.535 8.460 -10.675 1.00 81.56 233 LEU A O 1
ATOM 1845 N N . LEU A 1 234 ? 1.645 9.571 -8.943 1.00 82.31 234 LEU A N 1
ATOM 1846 C CA . LEU A 1 234 ? 2.909 10.025 -8.349 1.00 82.31 234 LEU A CA 1
ATOM 1847 C C . LEU A 1 234 ? 3.402 9.088 -7.234 1.00 82.31 234 LEU A C 1
ATOM 1849 O O . LEU A 1 234 ? 4.097 9.522 -6.317 1.00 82.31 234 LEU A O 1
ATOM 1853 N N . SER A 1 235 ? 2.977 7.823 -7.242 1.00 87.06 235 SER A N 1
ATOM 1854 C CA . SER A 1 235 ? 3.415 6.861 -6.230 1.00 87.06 235 SER A CA 1
ATOM 1855 C C . SER A 1 235 ? 4.845 6.385 -6.477 1.00 87.06 235 SER A C 1
ATOM 1857 O O . SER A 1 235 ? 5.337 6.359 -7.601 1.00 87.06 235 SER A O 1
ATOM 1859 N N . GLU A 1 236 ? 5.488 5.909 -5.414 1.00 87.50 236 GLU A N 1
ATOM 1860 C CA . GLU A 1 236 ? 6.813 5.282 -5.478 1.00 87.50 236 GLU A CA 1
ATOM 1861 C C . GLU A 1 236 ? 6.785 3.888 -6.143 1.00 87.50 236 GLU A C 1
ATOM 1863 O O . GLU A 1 236 ? 7.818 3.244 -6.301 1.00 87.50 236 GLU A O 1
ATOM 1868 N N . GLN A 1 237 ? 5.620 3.398 -6.579 1.00 84.69 237 GLN A N 1
ATOM 1869 C CA . GLN A 1 237 ? 5.514 2.072 -7.194 1.00 84.69 237 GLN A CA 1
ATOM 1870 C C . GLN A 1 237 ? 6.295 1.974 -8.510 1.00 84.69 237 GLN A C 1
ATOM 1872 O O . GLN A 1 237 ? 6.877 0.930 -8.803 1.00 84.69 237 GLN A O 1
ATOM 1877 N N . CYS A 1 238 ? 6.367 3.058 -9.288 1.00 82.75 238 CYS A N 1
ATOM 1878 C CA . CYS A 1 238 ? 7.143 3.073 -10.528 1.00 82.75 238 CYS A CA 1
ATOM 1879 C C . CYS A 1 238 ? 8.652 2.939 -10.264 1.00 82.75 238 CYS A C 1
ATOM 1881 O O . CYS A 1 238 ? 9.331 2.182 -10.959 1.00 82.75 238 CYS A O 1
ATOM 1883 N N . ILE A 1 239 ? 9.174 3.606 -9.228 1.00 88.75 239 ILE A N 1
ATOM 1884 C CA . ILE A 1 239 ? 10.591 3.505 -8.865 1.00 88.75 239 ILE A CA 1
ATOM 1885 C C . ILE A 1 239 ? 10.914 2.148 -8.224 1.00 88.75 239 ILE A C 1
ATOM 1887 O O . ILE A 1 239 ? 11.965 1.580 -8.508 1.00 88.75 239 ILE A O 1
ATOM 1891 N N . GLU A 1 240 ? 9.997 1.558 -7.450 1.00 87.69 240 GLU A N 1
ATOM 1892 C CA . GLU A 1 240 ? 10.141 0.188 -6.934 1.00 87.69 240 GLU A CA 1
ATOM 1893 C C . GLU A 1 240 ? 10.195 -0.854 -8.065 1.00 87.69 240 GLU A C 1
ATOM 1895 O O . GLU A 1 240 ? 11.038 -1.757 -8.045 1.00 87.69 240 GLU A O 1
ATOM 1900 N N . ALA A 1 241 ? 9.342 -0.714 -9.084 1.00 86.50 241 ALA A N 1
ATOM 1901 C CA . ALA A 1 241 ? 9.382 -1.565 -10.270 1.00 86.50 241 ALA A CA 1
ATOM 1902 C C . ALA A 1 241 ? 10.705 -1.395 -11.037 1.00 86.50 241 ALA A C 1
ATOM 1904 O O . ALA A 1 241 ? 11.335 -2.389 -11.411 1.00 86.50 241 ALA A O 1
ATOM 1905 N N . LEU A 1 242 ? 11.176 -0.153 -11.195 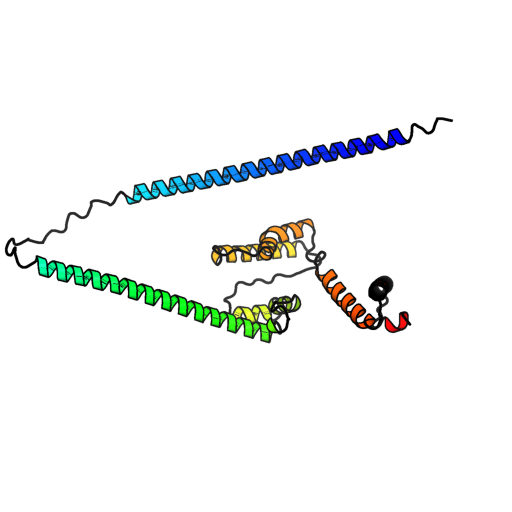1.00 87.94 242 LEU A N 1
ATOM 1906 C CA . LEU A 1 242 ? 12.477 0.138 -11.798 1.00 87.94 242 LEU A CA 1
ATOM 1907 C C . LEU A 1 242 ? 13.625 -0.505 -11.007 1.00 87.94 242 LEU A C 1
ATOM 1909 O O . LEU A 1 242 ? 14.517 -1.099 -11.608 1.00 87.94 242 LEU A O 1
ATOM 1913 N N . HIS A 1 243 ? 13.594 -0.467 -9.673 1.00 89.25 243 HIS A N 1
ATOM 1914 C CA . HIS A 1 243 ? 14.598 -1.138 -8.842 1.00 89.25 243 HIS A CA 1
ATOM 1915 C C . HIS A 1 243 ? 14.653 -2.647 -9.107 1.00 89.25 243 HIS A C 1
ATOM 1917 O O . HIS A 1 243 ? 15.739 -3.220 -9.178 1.00 89.25 243 HIS A O 1
ATOM 1923 N N . ALA A 1 244 ? 13.508 -3.314 -9.282 1.00 89.06 244 ALA A N 1
ATOM 1924 C CA . ALA A 1 244 ? 13.483 -4.743 -9.599 1.00 89.06 244 ALA A CA 1
ATOM 1925 C C . ALA A 1 244 ? 14.157 -5.052 -10.948 1.00 89.06 244 ALA A C 1
ATOM 1927 O O . ALA A 1 244 ? 14.879 -6.048 -11.068 1.00 89.06 244 ALA A O 1
ATOM 1928 N N . VAL A 1 245 ? 13.945 -4.180 -11.934 1.00 90.12 245 VAL A N 1
ATOM 1929 C CA . VAL A 1 245 ? 14.555 -4.249 -13.265 1.00 90.12 245 VAL A CA 1
ATOM 1930 C C . VAL A 1 245 ? 16.069 -4.018 -13.191 1.00 90.12 245 VAL A C 1
ATOM 1932 O O . VAL A 1 245 ? 16.836 -4.853 -13.668 1.00 90.12 245 VAL A O 1
ATOM 1935 N N . VAL A 1 246 ? 16.509 -2.959 -12.510 1.00 90.56 246 VAL A N 1
ATOM 1936 C CA . VAL A 1 246 ? 17.933 -2.652 -12.284 1.00 90.56 246 VAL A CA 1
ATOM 1937 C C . VAL A 1 246 ? 18.640 -3.807 -11.573 1.00 90.56 246 VAL A C 1
ATOM 1939 O O . VAL A 1 246 ? 19.670 -4.281 -12.039 1.00 90.56 246 VAL A O 1
ATOM 1942 N N . ASN A 1 247 ? 18.047 -4.345 -10.506 1.00 90.94 247 ASN A N 1
ATOM 1943 C CA . ASN A 1 247 ? 18.610 -5.479 -9.771 1.00 90.94 247 ASN A CA 1
ATOM 1944 C C . ASN A 1 247 ? 18.737 -6.743 -10.638 1.00 90.94 247 ASN A C 1
ATOM 1946 O O . ASN A 1 247 ? 19.622 -7.571 -10.413 1.00 90.94 247 ASN A O 1
ATOM 1950 N N . ARG A 1 248 ? 17.828 -6.942 -11.602 1.00 91.00 248 ARG A N 1
ATOM 1951 C CA . ARG A 1 248 ? 17.913 -8.053 -12.559 1.00 91.00 248 ARG A CA 1
ATOM 1952 C C . ARG A 1 248 ? 19.104 -7.863 -13.495 1.00 91.00 248 ARG A C 1
ATOM 1954 O O . ARG A 1 248 ? 19.863 -8.812 -13.681 1.00 91.00 248 ARG A O 1
ATOM 1961 N N . ASP A 1 249 ? 19.290 -6.657 -14.019 1.00 90.94 249 ASP A N 1
ATOM 1962 C CA . ASP A 1 249 ? 20.422 -6.341 -14.889 1.00 90.94 249 ASP A CA 1
ATOM 1963 C C . ASP A 1 249 ? 21.753 -6.453 -14.154 1.00 90.94 249 ASP A C 1
ATOM 1965 O O . ASP A 1 249 ? 22.675 -7.066 -14.679 1.00 90.94 249 ASP A O 1
ATOM 1969 N N . GLU A 1 250 ? 21.853 -5.944 -12.926 1.00 89.94 250 GLU A N 1
ATOM 1970 C CA . GLU A 1 250 ? 23.075 -6.063 -12.126 1.00 89.94 250 GLU A CA 1
ATOM 1971 C C . GLU A 1 250 ? 23.468 -7.524 -11.893 1.00 89.94 250 GLU A C 1
ATOM 1973 O O . GLU A 1 250 ? 24.638 -7.872 -12.036 1.00 89.94 250 GLU A O 1
ATOM 1978 N N . ARG A 1 251 ? 22.500 -8.406 -11.598 1.00 91.19 251 ARG A N 1
ATOM 1979 C CA . ARG A 1 251 ? 22.763 -9.850 -11.481 1.00 91.19 251 ARG A CA 1
ATOM 1980 C C . ARG A 1 251 ? 23.234 -10.457 -12.798 1.00 91.19 251 ARG A C 1
ATOM 1982 O O . ARG A 1 251 ? 24.148 -11.275 -12.790 1.00 91.19 251 ARG A O 1
ATOM 1989 N N . ARG A 1 252 ? 22.637 -10.054 -13.922 1.00 89.31 252 ARG A N 1
ATOM 1990 C CA . ARG A 1 252 ? 23.035 -10.519 -15.260 1.00 89.31 252 ARG A CA 1
ATOM 1991 C C . ARG A 1 252 ? 24.449 -10.059 -15.623 1.00 89.31 252 ARG A C 1
ATOM 1993 O O . ARG A 1 252 ? 25.221 -10.815 -16.199 1.00 89.31 252 ARG A O 1
ATOM 2000 N N . LEU A 1 253 ? 24.790 -8.829 -15.257 1.00 91.56 253 LEU A N 1
ATOM 2001 C CA . LEU A 1 253 ? 26.079 -8.194 -15.519 1.00 91.56 253 LEU A CA 1
ATOM 2002 C C . LEU A 1 253 ? 27.127 -8.488 -14.437 1.00 91.56 253 LEU A C 1
ATOM 2004 O O . LEU A 1 253 ? 28.243 -7.980 -14.521 1.00 91.56 253 LEU A O 1
ATOM 2008 N N . ALA A 1 254 ? 26.807 -9.322 -13.444 1.00 90.75 254 ALA A N 1
ATOM 2009 C CA . ALA A 1 254 ? 27.673 -9.597 -12.297 1.00 90.75 254 ALA A CA 1
ATOM 2010 C C . ALA A 1 254 ? 29.027 -10.227 -12.676 1.00 90.75 254 ALA A C 1
ATOM 2012 O O . ALA A 1 254 ? 29.964 -10.195 -11.883 1.00 90.75 254 ALA A O 1
ATOM 2013 N N . SER A 1 255 ? 29.148 -10.785 -13.885 1.00 91.69 255 SER A N 1
ATOM 2014 C CA . SER A 1 255 ? 30.405 -11.308 -14.430 1.00 91.69 255 SER A CA 1
ATOM 2015 C C . SER A 1 255 ? 31.399 -10.212 -14.844 1.00 91.69 255 SER A C 1
ATOM 2017 O O . SER A 1 255 ? 32.591 -10.489 -14.998 1.00 91.69 255 SER A O 1
ATOM 2019 N N . MET A 1 256 ? 30.951 -8.963 -15.008 1.00 92.88 256 MET A N 1
ATOM 2020 C CA . MET A 1 256 ? 31.825 -7.832 -15.314 1.00 92.88 256 MET A CA 1
ATOM 2021 C C . MET A 1 256 ? 32.634 -7.436 -14.071 1.00 92.88 256 MET A C 1
ATOM 2023 O O . MET A 1 256 ? 32.081 -7.157 -13.013 1.00 92.88 256 MET A O 1
ATOM 2027 N N . ARG A 1 257 ? 33.966 -7.369 -14.197 1.00 84.69 257 ARG A N 1
ATOM 2028 C CA . ARG A 1 257 ? 34.861 -7.071 -13.059 1.00 84.69 257 ARG A CA 1
ATOM 2029 C C . ARG A 1 257 ? 34.714 -5.655 -12.502 1.00 84.69 257 ARG A C 1
ATOM 2031 O O . ARG A 1 257 ? 34.896 -5.444 -11.306 1.00 84.69 257 ARG A O 1
ATOM 2038 N N . GLU A 1 258 ? 34.440 -4.676 -13.358 1.00 93.44 258 GLU A N 1
ATOM 2039 C CA . GLU A 1 258 ? 34.427 -3.266 -12.968 1.00 93.44 258 GLU A CA 1
ATOM 2040 C C . GLU A 1 258 ? 33.010 -2.763 -12.711 1.00 93.44 258 GLU A C 1
ATOM 2042 O O . GLU A 1 258 ? 32.167 -2.743 -13.610 1.00 93.44 258 GLU A O 1
ATOM 2047 N N . ARG A 1 259 ? 32.778 -2.241 -11.502 1.00 90.75 259 ARG A N 1
ATOM 2048 C CA . ARG A 1 259 ? 31.488 -1.656 -11.105 1.00 90.75 259 ARG A CA 1
ATOM 2049 C C . ARG A 1 259 ? 31.027 -0.533 -12.040 1.00 90.75 259 ARG A C 1
ATOM 2051 O O . ARG A 1 259 ? 29.838 -0.430 -12.321 1.00 90.75 259 ARG A O 1
ATOM 2058 N N . ASN A 1 260 ? 31.952 0.273 -12.560 1.00 94.38 260 ASN A N 1
ATOM 2059 C CA . ASN A 1 260 ? 31.622 1.341 -13.508 1.00 94.38 260 ASN A CA 1
ATOM 2060 C C . ASN A 1 260 ? 31.081 0.794 -14.837 1.00 94.38 260 ASN A C 1
ATOM 2062 O O . ASN A 1 260 ? 30.187 1.400 -15.423 1.00 94.38 260 ASN A O 1
ATOM 2066 N N . ASN A 1 261 ? 31.583 -0.359 -15.293 1.00 92.88 261 ASN A N 1
ATOM 2067 C CA . ASN A 1 261 ? 31.086 -1.000 -16.510 1.00 92.88 261 ASN A CA 1
ATOM 2068 C C . ASN A 1 261 ? 29.712 -1.631 -16.278 1.00 92.88 261 ASN A C 1
ATOM 2070 O O . ASN A 1 261 ? 28.854 -1.485 -17.143 1.00 92.88 261 ASN A O 1
ATOM 2074 N N . ILE A 1 262 ? 29.476 -2.225 -15.100 1.00 91.88 262 ILE A N 1
ATOM 2075 C CA . ILE A 1 262 ? 28.141 -2.693 -14.693 1.00 91.88 262 ILE A CA 1
ATOM 2076 C C . ILE A 1 262 ? 27.152 -1.526 -14.730 1.00 91.88 262 ILE A C 1
ATOM 2078 O O . ILE A 1 262 ? 26.154 -1.603 -15.434 1.00 91.88 262 ILE A O 1
ATOM 2082 N N . LEU A 1 263 ? 27.457 -0.415 -14.051 1.00 92.38 263 LEU A N 1
ATOM 2083 C CA . LEU A 1 263 ? 26.572 0.751 -14.005 1.00 92.38 263 LEU A CA 1
ATOM 2084 C C . LEU A 1 263 ? 26.284 1.307 -15.406 1.00 92.38 263 LEU A C 1
ATOM 2086 O O . LEU A 1 263 ? 25.125 1.526 -15.752 1.00 92.38 263 LEU A O 1
ATOM 2090 N N . ARG A 1 264 ? 27.326 1.503 -16.226 1.00 93.94 264 ARG A N 1
ATOM 2091 C CA . ARG A 1 264 ? 27.173 1.985 -17.606 1.00 93.94 264 ARG A CA 1
ATOM 2092 C C . ARG A 1 264 ? 26.260 1.057 -18.410 1.00 93.94 264 ARG A C 1
ATOM 2094 O O . ARG A 1 264 ? 25.320 1.533 -19.038 1.00 93.94 264 ARG A O 1
ATOM 2101 N N . LYS A 1 265 ? 26.492 -0.256 -18.352 1.00 93.25 265 LYS A N 1
ATOM 2102 C CA . LYS A 1 265 ? 25.711 -1.247 -19.102 1.00 93.25 265 LYS A CA 1
ATOM 2103 C C . LYS A 1 265 ? 24.276 -1.374 -18.596 1.00 93.25 265 LYS A C 1
ATOM 2105 O O . LYS A 1 265 ? 23.371 -1.501 -19.414 1.00 93.25 265 LYS A O 1
ATOM 2110 N N . THR A 1 266 ? 24.036 -1.264 -17.292 1.00 92.69 266 THR A N 1
ATOM 2111 C CA . THR A 1 266 ? 22.681 -1.203 -16.723 1.00 92.69 266 THR A CA 1
ATOM 2112 C C . THR A 1 266 ? 21.920 0.034 -17.213 1.00 92.69 266 THR A C 1
ATOM 2114 O O . THR A 1 266 ? 20.742 -0.058 -17.572 1.00 92.69 266 THR A O 1
ATOM 2117 N N . MET A 1 267 ? 22.589 1.190 -17.293 1.00 92.25 267 MET A N 1
ATOM 2118 C CA . MET A 1 267 ? 21.998 2.411 -17.854 1.00 92.25 267 MET A CA 1
ATOM 2119 C C . MET A 1 267 ? 21.702 2.264 -19.352 1.00 92.25 267 MET A C 1
ATOM 2121 O O . MET A 1 267 ? 20.608 2.619 -19.783 1.00 92.25 267 MET A O 1
ATOM 2125 N N . GLU A 1 268 ? 22.618 1.679 -20.132 1.00 92.81 268 GLU A N 1
ATOM 2126 C CA . GLU A 1 268 ? 22.392 1.367 -21.553 1.00 92.81 268 GLU A CA 1
ATOM 2127 C C . GLU A 1 268 ? 21.188 0.430 -21.741 1.00 92.81 268 GLU A C 1
ATOM 2129 O O . GLU A 1 268 ? 20.308 0.719 -22.546 1.00 92.81 268 GLU A O 1
ATOM 2134 N N . CYS A 1 269 ? 21.080 -0.643 -20.949 1.00 90.44 269 CYS A N 1
ATOM 2135 C CA . CYS A 1 269 ? 19.932 -1.558 -20.996 1.00 90.44 269 CYS A CA 1
ATOM 2136 C C . CYS A 1 269 ? 18.612 -0.844 -20.675 1.00 90.44 269 CYS A C 1
ATOM 2138 O O . CYS A 1 269 ? 17.576 -1.136 -21.271 1.00 90.44 269 CYS A O 1
ATOM 2140 N N . SER A 1 270 ? 18.641 0.107 -19.740 1.00 89.88 270 SER A N 1
ATOM 2141 C CA . SER A 1 270 ? 17.467 0.906 -19.377 1.00 89.88 270 SER A CA 1
ATOM 2142 C C . SER A 1 270 ? 17.072 1.873 -20.491 1.00 89.88 270 SER A C 1
ATOM 2144 O O . SER A 1 270 ? 15.890 1.983 -20.801 1.00 89.88 270 SER A O 1
ATOM 2146 N N . PHE A 1 271 ? 18.049 2.506 -21.144 1.00 90.75 271 PHE A N 1
ATOM 2147 C CA . PHE A 1 271 ? 17.811 3.360 -22.306 1.00 90.75 271 PHE A CA 1
ATOM 2148 C C . PHE A 1 271 ? 17.205 2.576 -23.476 1.00 90.75 271 PHE A C 1
ATOM 2150 O O . PHE A 1 271 ? 16.191 2.998 -24.023 1.00 90.75 271 PHE A O 1
ATOM 2157 N N . VAL A 1 272 ? 17.765 1.410 -23.815 1.00 89.75 272 VAL A N 1
ATOM 2158 C CA . VAL A 1 272 ? 17.242 0.570 -24.906 1.00 89.75 272 VAL A CA 1
ATOM 2159 C C . VAL A 1 272 ? 15.810 0.122 -24.616 1.00 89.75 272 VAL A C 1
ATOM 2161 O O . VAL A 1 272 ? 14.969 0.206 -25.502 1.00 89.75 272 VAL A O 1
ATOM 2164 N N . ARG A 1 273 ? 15.490 -0.277 -23.377 1.00 87.06 273 ARG A N 1
ATOM 2165 C CA . ARG A 1 273 ? 14.104 -0.602 -22.993 1.00 87.06 273 ARG A CA 1
ATOM 2166 C C . ARG A 1 273 ? 13.139 0.562 -23.204 1.00 87.06 273 ARG A C 1
ATOM 2168 O O . ARG A 1 273 ? 12.046 0.328 -23.702 1.00 87.06 273 ARG A O 1
ATOM 2175 N N . ASN A 1 274 ? 13.540 1.786 -22.860 1.00 87.12 274 ASN A N 1
ATOM 2176 C CA . ASN A 1 274 ? 12.702 2.965 -23.085 1.00 87.12 274 ASN A CA 1
ATOM 2177 C C . ASN A 1 274 ? 12.475 3.211 -24.582 1.00 87.12 274 ASN A C 1
ATOM 2179 O O . ASN A 1 274 ? 11.341 3.411 -24.991 1.00 87.12 274 ASN A O 1
ATOM 2183 N N . VAL A 1 275 ? 13.525 3.111 -25.405 1.00 88.56 275 VAL A N 1
ATOM 2184 C CA . VAL A 1 275 ? 13.396 3.253 -26.865 1.00 88.56 275 VAL A CA 1
ATOM 2185 C C . VAL A 1 275 ? 12.477 2.179 -27.450 1.00 88.56 275 VAL A C 1
ATOM 2187 O O . VAL A 1 275 ? 11.625 2.490 -28.272 1.00 88.56 275 VAL A O 1
ATOM 2190 N N . LEU A 1 276 ? 12.613 0.919 -27.024 1.00 86.19 276 LEU A N 1
ATOM 2191 C CA . LEU A 1 276 ? 11.741 -0.165 -27.489 1.00 86.19 276 LEU A CA 1
ATOM 2192 C C . LEU A 1 276 ? 10.284 0.057 -27.079 1.00 86.19 276 LEU A C 1
ATOM 2194 O O . LEU A 1 276 ? 9.389 -0.174 -27.885 1.00 86.19 276 LEU A O 1
ATOM 2198 N N . PHE A 1 277 ? 10.057 0.545 -25.858 1.00 84.06 277 PHE A N 1
ATOM 2199 C CA . PHE A 1 277 ? 8.728 0.911 -25.382 1.00 84.06 277 PHE A CA 1
ATOM 2200 C C . PHE A 1 277 ? 8.106 2.033 -26.227 1.00 84.06 277 PHE A C 1
ATOM 2202 O O . PHE A 1 277 ? 6.966 1.891 -26.658 1.00 84.06 277 PHE A O 1
ATOM 2209 N N . ASP A 1 278 ? 8.860 3.097 -26.521 1.00 84.62 278 ASP A N 1
ATOM 2210 C CA . ASP A 1 278 ? 8.396 4.225 -27.346 1.00 84.62 278 ASP A CA 1
ATOM 2211 C C . ASP A 1 278 ? 8.090 3.814 -28.795 1.00 84.62 278 ASP A C 1
ATOM 2213 O O . ASP A 1 278 ? 7.255 4.424 -29.459 1.00 84.62 278 ASP A O 1
ATOM 2217 N N . LEU A 1 279 ? 8.761 2.771 -29.289 1.00 88.31 279 LEU A N 1
ATOM 2218 C CA . LEU A 1 279 ? 8.515 2.180 -30.605 1.00 88.31 279 LEU A CA 1
ATOM 2219 C C . LEU A 1 279 ? 7.390 1.130 -30.598 1.00 88.31 279 LEU A C 1
ATOM 2221 O O . LEU A 1 279 ? 7.159 0.497 -31.626 1.00 88.31 279 LEU A O 1
ATOM 2225 N N . GLU A 1 280 ? 6.721 0.917 -29.460 1.00 83.25 280 GLU A N 1
ATOM 2226 C CA . GLU A 1 280 ? 5.704 -0.125 -29.250 1.00 83.25 280 GLU A CA 1
ATOM 2227 C C . GLU A 1 280 ? 6.216 -1.552 -29.543 1.00 83.25 280 GLU A C 1
ATOM 2229 O O . GLU A 1 280 ? 5.448 -2.478 -29.814 1.00 83.25 280 GLU A O 1
ATOM 22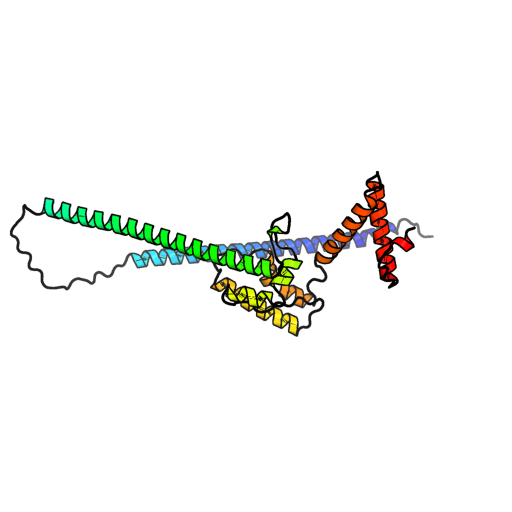34 N N . ILE A 1 281 ? 7.533 -1.762 -29.455 1.00 76.50 281 ILE A N 1
ATOM 2235 C CA . ILE A 1 281 ? 8.166 -3.063 -29.664 1.00 76.50 281 ILE A CA 1
ATOM 2236 C C . ILE A 1 281 ? 8.172 -3.814 -28.332 1.00 76.50 281 ILE A C 1
ATOM 2238 O O . ILE A 1 281 ? 9.004 -3.575 -27.452 1.00 76.50 281 ILE A O 1
ATOM 2242 N N . VAL A 1 282 ? 7.254 -4.770 -28.193 1.00 66.88 282 VAL A N 1
ATOM 2243 C CA . VAL A 1 282 ? 7.238 -5.701 -27.060 1.00 66.88 282 VAL A CA 1
ATOM 2244 C C . VAL A 1 282 ? 8.309 -6.764 -27.290 1.00 66.88 282 VAL A C 1
ATOM 2246 O O . VAL A 1 282 ? 8.094 -7.748 -27.991 1.00 66.88 282 VAL A O 1
ATOM 2249 N N . CYS A 1 283 ? 9.491 -6.551 -26.720 1.00 59.47 283 CYS A N 1
ATOM 2250 C CA . CYS A 1 283 ? 10.544 -7.561 -26.687 1.00 59.47 283 CYS A CA 1
ATOM 2251 C C . CYS A 1 283 ? 10.477 -8.308 -25.354 1.00 59.47 283 CYS A C 1
ATOM 2253 O O . CYS A 1 283 ? 10.783 -7.729 -24.310 1.00 59.47 283 CYS A O 1
ATOM 2255 N N . GLU A 1 284 ? 10.074 -9.580 -25.389 1.00 59.19 284 GLU A N 1
ATOM 2256 C CA . GLU A 1 284 ? 10.088 -10.444 -24.200 1.00 59.19 284 GLU A CA 1
ATOM 2257 C C . GLU A 1 284 ? 11.524 -10.693 -23.716 1.00 59.19 284 GLU A C 1
ATOM 2259 O O . GLU A 1 284 ? 11.764 -10.683 -22.509 1.00 59.19 284 GLU A O 1
ATOM 2264 N N . ASP A 1 285 ? 12.487 -10.745 -24.644 1.00 56.91 285 ASP A N 1
ATOM 2265 C CA . ASP A 1 285 ? 13.910 -10.892 -24.355 1.00 56.91 285 ASP A CA 1
ATOM 2266 C C . ASP A 1 285 ? 14.755 -9.905 -25.181 1.00 56.91 285 ASP A C 1
ATOM 2268 O O . ASP A 1 285 ? 14.943 -10.049 -26.385 1.00 56.91 285 ASP A O 1
ATOM 2272 N N . LEU A 1 286 ? 15.353 -8.906 -24.514 1.00 58.28 286 LEU A N 1
ATOM 2273 C CA . LEU A 1 286 ? 16.346 -7.983 -25.108 1.00 58.28 286 LEU A CA 1
ATOM 2274 C C . LEU A 1 286 ? 17.636 -8.682 -25.594 1.00 58.28 286 LEU A C 1
ATOM 2276 O O . LEU A 1 286 ? 18.567 -8.018 -26.057 1.00 58.28 286 LEU A O 1
ATOM 2280 N N . GLU A 1 287 ? 17.732 -9.999 -25.422 1.00 56.06 287 GLU A N 1
ATOM 2281 C CA . GLU A 1 287 ? 18.921 -10.800 -25.704 1.00 56.06 287 GLU A CA 1
ATOM 2282 C C . GLU A 1 287 ? 19.264 -10.876 -27.190 1.00 56.06 287 GLU A C 1
ATOM 2284 O O . GLU A 1 287 ? 20.438 -11.038 -27.520 1.00 56.06 287 GLU A O 1
ATOM 2289 N N . ASP A 1 288 ? 18.276 -10.709 -28.067 1.00 55.44 288 ASP A N 1
ATOM 2290 C CA . ASP A 1 288 ? 18.477 -10.774 -29.517 1.00 55.44 288 ASP A CA 1
ATOM 2291 C C . ASP A 1 288 ? 18.878 -9.426 -30.129 1.00 55.44 288 ASP A C 1
ATOM 2293 O O . ASP A 1 288 ? 19.410 -9.382 -31.233 1.00 55.44 288 ASP A O 1
ATOM 2297 N N . ILE A 1 289 ? 18.678 -8.323 -29.399 1.00 56.47 289 ILE A N 1
ATOM 2298 C CA . ILE A 1 289 ? 18.999 -6.964 -29.867 1.00 56.47 289 ILE A CA 1
ATOM 2299 C C . ILE A 1 289 ? 20.397 -6.518 -29.404 1.00 56.47 289 ILE A C 1
ATOM 2301 O O . ILE A 1 289 ? 21.013 -5.658 -30.029 1.00 56.47 289 ILE A O 1
ATOM 2305 N N . LEU A 1 290 ? 20.898 -7.070 -28.294 1.00 54.59 290 LEU A N 1
ATOM 2306 C CA . LEU A 1 290 ? 22.143 -6.628 -27.645 1.00 54.59 290 LEU A CA 1
ATOM 2307 C C . LEU A 1 290 ? 23.367 -7.531 -27.906 1.00 54.59 290 LEU A C 1
ATOM 2309 O O . LEU A 1 290 ? 24.420 -7.280 -27.313 1.00 54.59 290 LEU A O 1
ATOM 2313 N N . LYS A 1 291 ? 23.236 -8.566 -28.743 1.00 51.22 291 LYS A N 1
ATOM 2314 C CA . LYS A 1 291 ? 24.358 -9.374 -29.259 1.00 51.22 291 LYS A CA 1
ATOM 2315 C C . LYS A 1 291 ? 24.905 -8.763 -30.544 1.00 51.22 291 LYS A C 1
ATOM 2317 O O . LYS A 1 291 ? 26.144 -8.802 -30.698 1.00 51.22 291 LYS A O 1
#

Sequence (291 aa):
MNPPENRELRMQEPLLQKQEKQKKSRKITIASEEAARNARMAKKVGATEEIKQNMMARQKSAAVLPSQMSNIAGIRWSKKGAKKTAKARSVRAGNSIAVFSDRRSVRRALRKNLINKIEKDFLLLISQLEEIYKSLGADKQAFFFQTFTGNHIRKLLTGEGPKNISTVLPSAASRVVFASFLETEEINAFKILVAELFSCFKRDLASTSITPKCHLLCAHVSDFMENHTFWGLLSEQCIEALHAVVNRDERRLASMRERNNILRKTMECSFVRNVLFDLEIVCEDLEDILK